Protein AF-A0A7R8W0Y8-F1 (afdb_monomer_lite)

Foldseek 3Di:
DKFWKKKFWLLPPQHLDADLLLVVVLLQVLCVVVVADDLDADDFQNDGDSPLLLQVLCVVCPHPVNCVVVVCLVVSCVVQLQDPVRVCSSVSSVVCCVRRPVSVSPDDPVRSVVSSVVSVVVVVVVVVVVVVVVVPDDDDDDPPPDCPSPVQSRDSIGTGDIDDPVVLVSVVQRLCSSQDVDSDDDPVVVVVVSVVSHVNSNTGRIHIDGDDDCPPPHNVWDCDPPDPRNCPCPRPVCVCCDPPHPSVVVPDDDDDPDD

Radius of gyration: 23.78 Å; chains: 1; bounding box: 51×51×63 Å

Organism: Timema douglasi (NCBI:txid61478)

Secondary structure (DSSP, 8-state):
-EEEEEEEEGGGSS-S-SHHHHHHHHHHHHHHHTT----S--EETTEE--HHHHHHHHHHTTHHHHHHHTTTHHHHHHHTT--TT-TTHHHHHHHHHHHHTHHHHTS-HHHHHHHHHHHHHHHHHHHHHHHHHHHS--------TTSHHHHTTT-SEEEEEEEEHHHHHHHHHHHHHHH-SSSS--HHHHHHHHHHHHHH--S--EEEEE---TTTT--SS---TT-TTTT-TT-TTTGGGSTT-HHHHS---------

InterPro domains:
  IPR001606 ARID DNA-binding domain [PF01388] (24-105)
  IPR001606 ARID DNA-binding domain [PS51011] (17-109)
  IPR001606 ARID DNA-binding domain [SM00501] (18-110)
  IPR036431 ARID DNA-binding domain superfamily [G3DSA:1.10.150.60] (8-108)
  IPR036431 ARID DNA-binding domain superfamily [SSF46774] (1-115)

Sequence (259 aa):
MRFTAYNQYVHKMLHRWGPNVKEMMAIKKYLATQSISLTHPPWVGGMEVDLPRLYQTVQSVGGLKEVIEKKRWQRVADAMKIPKSAQDRVTKLDDIYCKYLLPYDTLSPGERQKLFEDVEKEWAARDVQVLTQDNSGSSDSNEEEVDDIQDESEECIVKGRNMPLNAFYRIARNTMSMWFRQPEPPATEVEQEFWKHVMTRQCHVCVHSGSIDSSGWGYGFPCSKNSPFARHPWNLKVLTNNSGSVLRSMGPIMGEYNL

Structure (mmCIF, N/CA/C/O backbone):
data_AF-A0A7R8W0Y8-F1
#
_entry.id   AF-A0A7R8W0Y8-F1
#
loop_
_atom_site.group_PDB
_atom_site.id
_atom_site.type_symbol
_atom_site.label_atom_id
_atom_site.label_alt_id
_atom_site.label_comp_id
_atom_site.label_asym_id
_atom_site.label_entity_id
_atom_site.label_seq_id
_atom_site.pdbx_PDB_ins_code
_atom_site.Cartn_x
_atom_site.Cartn_y
_atom_site.Cartn_z
_atom_site.occupancy
_atom_site.B_iso_or_equiv
_atom_site.auth_seq_id
_atom_site.auth_comp_id
_atom_site.auth_asym_id
_atom_site.auth_atom_id
_atom_site.pdbx_PDB_model_num
ATOM 1 N N . MET A 1 1 ? 22.262 -11.362 -6.553 1.00 85.38 1 MET A N 1
ATOM 2 C CA . MET A 1 1 ? 21.884 -9.997 -6.967 1.00 85.38 1 MET A CA 1
ATOM 3 C C . MET A 1 1 ? 21.086 -9.324 -5.862 1.00 85.38 1 MET A C 1
ATOM 5 O O . MET A 1 1 ? 20.167 -9.953 -5.334 1.00 85.38 1 MET A O 1
ATOM 9 N N . ARG A 1 2 ? 21.454 -8.091 -5.501 1.00 91.00 2 ARG A N 1
ATOM 10 C CA . ARG A 1 2 ? 20.716 -7.235 -4.560 1.00 91.00 2 ARG A CA 1
ATOM 11 C C . ARG A 1 2 ? 20.457 -5.885 -5.217 1.00 91.00 2 ARG A C 1
ATOM 13 O O . ARG A 1 2 ? 21.301 -5.427 -5.978 1.00 91.00 2 ARG A O 1
ATOM 20 N N . PHE A 1 3 ? 19.326 -5.268 -4.916 1.00 92.75 3 PHE A N 1
ATOM 21 C CA . PHE A 1 3 ? 18.952 -3.964 -5.458 1.00 92.75 3 PHE A CA 1
ATOM 22 C C . PHE A 1 3 ? 18.006 -3.245 -4.499 1.00 92.75 3 PHE A C 1
ATOM 24 O O . PHE A 1 3 ? 17.402 -3.870 -3.624 1.00 92.75 3 PHE A O 1
ATOM 31 N N . THR A 1 4 ? 17.896 -1.931 -4.651 1.00 94.56 4 THR A N 1
ATOM 32 C CA . THR A 1 4 ? 16.905 -1.128 -3.932 1.00 94.56 4 THR A CA 1
ATOM 33 C C . THR A 1 4 ? 15.556 -1.295 -4.613 1.00 94.56 4 THR A C 1
ATOM 35 O O . THR A 1 4 ? 15.421 -0.977 -5.793 1.00 94.56 4 THR A O 1
ATOM 38 N N . ALA A 1 5 ? 14.575 -1.822 -3.883 1.00 95.25 5 ALA A N 1
ATOM 39 C CA . ALA A 1 5 ? 13.198 -1.860 -4.351 1.00 95.25 5 ALA A CA 1
ATOM 40 C C . ALA A 1 5 ? 12.468 -0.605 -3.865 1.00 95.25 5 ALA A C 1
ATOM 42 O O . ALA A 1 5 ? 12.608 -0.233 -2.705 1.00 95.25 5 ALA A O 1
ATOM 43 N N . TYR A 1 6 ? 11.701 0.027 -4.7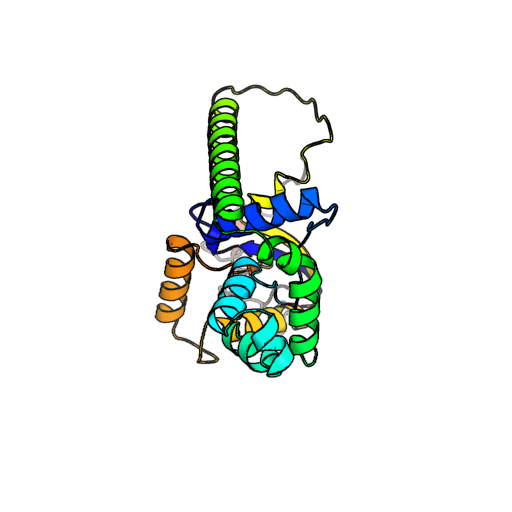42 1.00 95.31 6 TYR A N 1
ATOM 44 C CA . TYR A 1 6 ? 10.817 1.146 -4.437 1.00 95.31 6 TYR A CA 1
ATOM 45 C C . TYR A 1 6 ? 9.439 0.617 -4.060 1.00 95.31 6 TYR A C 1
ATOM 47 O O . TYR A 1 6 ? 8.965 -0.352 -4.661 1.00 95.31 6 TYR A O 1
ATOM 55 N N . ASN A 1 7 ? 8.797 1.254 -3.089 1.00 95.06 7 ASN A N 1
ATOM 56 C CA . ASN A 1 7 ? 7.433 0.943 -2.689 1.00 95.06 7 ASN A CA 1
ATOM 57 C C . ASN A 1 7 ? 6.483 1.795 -3.526 1.00 95.06 7 ASN A C 1
ATOM 59 O O . ASN A 1 7 ? 6.663 3.003 -3.616 1.00 95.06 7 ASN A O 1
ATOM 63 N N . GLN A 1 8 ? 5.473 1.173 -4.117 1.00 95.75 8 GLN A N 1
ATOM 64 C CA . GLN A 1 8 ? 4.445 1.832 -4.907 1.00 95.75 8 GLN A CA 1
ATOM 65 C C . GLN A 1 8 ? 3.078 1.602 -4.266 1.00 95.75 8 GLN A C 1
ATOM 67 O O . GLN A 1 8 ? 2.626 0.464 -4.121 1.00 95.75 8 GLN A O 1
ATOM 72 N N . TYR A 1 9 ? 2.404 2.687 -3.908 1.00 96.12 9 TYR A N 1
ATOM 73 C CA . TYR A 1 9 ? 1.100 2.673 -3.262 1.00 96.12 9 TYR A CA 1
ATOM 74 C C . TYR A 1 9 ? -0.002 2.854 -4.306 1.00 96.12 9 TYR A C 1
ATOM 76 O O . TYR A 1 9 ? -0.375 3.972 -4.654 1.00 96.12 9 TYR A O 1
ATOM 84 N N . VAL A 1 10 ? -0.553 1.741 -4.802 1.00 96.50 10 VAL A N 1
ATOM 85 C CA . VAL A 1 10 ? -1.503 1.728 -5.936 1.00 96.50 10 VAL A CA 1
ATOM 86 C C . VAL A 1 10 ? -2.724 2.609 -5.665 1.00 96.50 10 VAL A C 1
ATOM 88 O O . VAL A 1 10 ? -3.122 3.414 -6.500 1.00 96.50 10 VAL A O 1
ATOM 91 N N . HIS A 1 11 ? -3.273 2.519 -4.456 1.00 95.62 11 HIS A N 1
ATOM 92 C CA . HIS A 1 11 ? -4.414 3.311 -3.994 1.00 95.62 11 HIS A CA 1
ATOM 93 C C . HIS A 1 11 ? -4.151 4.822 -3.880 1.00 95.62 11 HIS A C 1
ATOM 95 O O . HIS A 1 11 ? -5.083 5.567 -3.601 1.00 95.62 11 HIS A O 1
ATOM 101 N N . LYS A 1 12 ? -2.909 5.272 -4.083 1.00 95.38 12 LYS A N 1
ATOM 102 C CA . LYS A 1 12 ? -2.535 6.688 -4.129 1.00 95.38 12 LYS A CA 1
ATOM 103 C C . LYS A 1 12 ? -2.154 7.152 -5.534 1.00 95.38 12 LYS A C 1
ATOM 105 O O . LYS A 1 12 ? -1.933 8.339 -5.715 1.00 95.38 12 LYS A O 1
ATOM 110 N N . MET A 1 13 ? -2.050 6.264 -6.530 1.00 94.19 13 MET A N 1
ATOM 111 C CA . MET A 1 13 ? -1.409 6.562 -7.824 1.00 94.19 13 MET A CA 1
ATOM 112 C C . MET A 1 13 ? -2.070 7.705 -8.604 1.00 94.19 13 MET A C 1
ATOM 114 O O . MET A 1 13 ? -1.359 8.573 -9.104 1.00 94.19 13 MET A O 1
ATOM 118 N N . LEU A 1 14 ? -3.405 7.723 -8.682 1.00 94.25 14 LEU A N 1
ATOM 119 C CA . LEU A 1 14 ? -4.154 8.778 -9.378 1.00 94.25 14 LEU A CA 1
ATOM 120 C C . LEU A 1 14 ? -4.499 9.953 -8.455 1.00 94.25 14 LEU A C 1
ATOM 122 O O . LEU A 1 14 ? -4.309 11.106 -8.820 1.00 94.25 14 LEU A O 1
ATOM 126 N N . HIS A 1 15 ? -4.988 9.655 -7.251 1.00 92.44 15 HIS A N 1
ATOM 127 C CA . HIS A 1 15 ? -5.302 10.652 -6.233 1.00 92.44 15 HIS A CA 1
ATOM 128 C C . HIS A 1 15 ? -4.673 10.232 -4.912 1.00 92.44 15 HIS A C 1
ATOM 130 O O . HIS A 1 15 ? -4.904 9.110 -4.459 1.00 92.44 15 HIS A O 1
ATOM 136 N N . ARG A 1 16 ? -3.909 11.137 -4.288 1.00 92.50 16 ARG A N 1
ATOM 137 C CA . ARG A 1 16 ? -3.280 10.886 -2.981 1.00 92.50 16 ARG A CA 1
ATOM 138 C C . ARG A 1 16 ? -4.318 10.767 -1.870 1.00 92.50 16 ARG A C 1
ATOM 140 O O . ARG A 1 16 ? -4.176 9.935 -0.982 1.00 92.50 16 ARG A O 1
ATOM 147 N N . TRP A 1 17 ? -5.396 11.541 -1.979 1.00 93.94 17 TRP A N 1
ATOM 148 C CA . TRP A 1 17 ? -6.510 11.522 -1.043 1.00 93.94 17 TRP A CA 1
ATOM 149 C C . TRP A 1 17 ? -7.558 10.461 -1.386 1.00 93.94 17 TRP A C 1
ATOM 151 O O . TRP A 1 17 ? -7.937 10.273 -2.548 1.00 93.94 17 TRP A O 1
ATOM 161 N N . GLY A 1 18 ? -8.086 9.795 -0.361 1.00 94.69 18 GLY A N 1
ATOM 162 C CA . GLY A 1 18 ? -9.132 8.787 -0.495 1.00 94.69 18 GLY A CA 1
ATOM 163 C C . GLY A 1 18 ? -9.571 8.218 0.857 1.00 94.69 18 GLY A C 1
ATOM 164 O O . GLY A 1 18 ? -8.966 8.535 1.880 1.00 94.69 18 GLY A O 1
ATOM 165 N N . PRO A 1 19 ? -10.604 7.359 0.882 1.00 96.44 19 PRO A N 1
ATOM 166 C CA . PRO A 1 19 ? -11.175 6.829 2.120 1.00 96.44 19 PRO A CA 1
ATOM 167 C C . PRO A 1 19 ? -10.159 6.075 2.987 1.00 96.44 19 PRO A C 1
ATOM 169 O O . PRO A 1 19 ? -10.143 6.278 4.198 1.00 96.44 19 PRO A O 1
ATOM 172 N N . ASN A 1 20 ? -9.271 5.266 2.392 1.00 96.81 20 ASN A N 1
ATOM 173 C CA . ASN A 1 20 ? -8.238 4.570 3.166 1.00 96.81 20 ASN A CA 1
ATOM 174 C C . ASN A 1 20 ? -7.237 5.548 3.797 1.00 96.81 20 ASN A C 1
ATOM 176 O O . ASN A 1 20 ? -6.933 5.441 4.982 1.00 96.81 20 ASN A O 1
ATOM 180 N N . VAL A 1 21 ? -6.770 6.535 3.024 1.00 95.56 21 VAL A N 1
ATOM 181 C CA . VAL A 1 21 ? -5.810 7.542 3.498 1.00 95.56 21 VAL A CA 1
ATOM 182 C C . VAL A 1 21 ? -6.430 8.416 4.585 1.00 95.56 21 VAL A C 1
ATOM 184 O O . VAL A 1 21 ? -5.787 8.649 5.605 1.00 95.56 21 VAL A O 1
ATOM 187 N N . LYS A 1 22 ? -7.703 8.801 4.435 1.00 95.94 22 LYS A N 1
ATOM 188 C CA . LYS A 1 22 ? -8.466 9.530 5.453 1.00 95.94 22 LYS A CA 1
ATOM 189 C C . LYS A 1 22 ? -8.495 8.784 6.787 1.00 95.94 22 LYS A C 1
ATOM 191 O O . LYS A 1 22 ? -8.182 9.363 7.825 1.00 95.94 22 LYS A O 1
ATOM 196 N N . GLU A 1 23 ? -8.836 7.497 6.769 1.00 96.94 23 GLU A N 1
ATOM 197 C CA . GLU A 1 23 ? -8.871 6.673 7.983 1.00 96.94 23 GLU A CA 1
ATOM 198 C C . GLU A 1 23 ? -7.472 6.422 8.559 1.00 96.94 23 GLU A C 1
ATOM 200 O O . GLU A 1 23 ? -7.282 6.525 9.770 1.00 96.94 23 GLU A O 1
ATOM 205 N N . MET A 1 24 ? -6.462 6.206 7.710 1.00 95.94 24 MET A N 1
ATOM 206 C CA . MET A 1 24 ? -5.068 6.086 8.145 1.00 95.94 24 MET A CA 1
ATOM 207 C C . MET A 1 24 ? -4.567 7.366 8.830 1.00 95.94 24 MET A C 1
ATOM 209 O O . MET A 1 24 ? -3.901 7.289 9.862 1.00 95.94 24 MET A O 1
ATOM 213 N N . MET A 1 25 ? -4.887 8.543 8.288 1.00 94.81 25 MET A N 1
ATOM 214 C CA . MET A 1 25 ? -4.514 9.827 8.887 1.00 94.81 25 MET A CA 1
ATOM 215 C C . MET A 1 25 ? -5.246 10.075 10.203 1.00 94.81 25 MET A C 1
ATOM 217 O O . MET A 1 25 ? -4.618 10.542 11.149 1.00 94.81 25 MET A O 1
ATOM 221 N N . ALA A 1 26 ? -6.521 9.692 10.312 1.00 96.31 26 ALA A N 1
ATOM 222 C CA . ALA A 1 26 ? -7.246 9.730 11.582 1.00 96.31 26 ALA A CA 1
ATOM 223 C C . ALA A 1 26 ? -6.563 8.848 12.641 1.00 96.31 26 ALA A C 1
ATOM 225 O O . ALA A 1 26 ? -6.276 9.321 13.741 1.00 96.31 26 ALA A O 1
ATOM 226 N N . ILE A 1 27 ? -6.216 7.602 12.293 1.00 96.56 27 ILE A N 1
ATOM 227 C CA . ILE A 1 27 ? -5.473 6.695 13.181 1.00 96.56 27 ILE A CA 1
ATOM 228 C C . ILE A 1 27 ? -4.141 7.331 13.604 1.00 96.56 27 ILE A C 1
ATOM 230 O O . ILE A 1 27 ? -3.875 7.441 14.799 1.00 96.56 27 ILE A O 1
ATOM 234 N N . LYS A 1 28 ? -3.325 7.807 12.653 1.00 94.81 28 LYS A N 1
ATOM 235 C CA . LYS A 1 28 ? -2.033 8.458 12.939 1.00 94.81 28 LYS A CA 1
ATOM 236 C C . LYS A 1 28 ? -2.181 9.674 13.853 1.00 94.81 28 LYS A C 1
ATOM 238 O O . LYS A 1 28 ? -1.443 9.794 14.828 1.00 94.81 28 LYS A O 1
ATOM 243 N N . LYS A 1 29 ? -3.146 10.546 13.561 1.00 93.88 29 LYS A N 1
ATOM 244 C CA . LYS A 1 29 ? -3.412 11.760 14.336 1.00 93.88 29 LYS A CA 1
ATOM 245 C C . LYS A 1 29 ? -3.775 11.433 15.779 1.00 93.88 29 LYS A C 1
ATOM 247 O O . LYS A 1 29 ? -3.255 12.066 16.691 1.00 93.88 29 LYS A O 1
ATOM 252 N N . TYR A 1 30 ? -4.610 10.419 15.999 1.00 95.19 30 TYR A N 1
ATOM 253 C CA . TYR A 1 30 ? -4.952 10.002 17.356 1.00 95.19 30 TYR A CA 1
ATOM 254 C C . TYR A 1 30 ? -3.790 9.306 18.075 1.00 95.19 30 TYR A C 1
ATOM 256 O O . TYR A 1 30 ? -3.548 9.555 19.251 1.00 95.19 30 TYR A O 1
ATOM 264 N N . LEU A 1 31 ? -3.016 8.473 17.376 1.00 95.06 31 LEU A N 1
ATOM 265 C CA . LEU A 1 31 ? -1.820 7.850 17.953 1.00 95.06 31 LEU A CA 1
ATOM 266 C C . LEU A 1 31 ? -0.793 8.887 18.422 1.00 95.06 31 LEU A C 1
ATOM 268 O O . LEU A 1 31 ? -0.187 8.703 19.480 1.00 95.06 31 LEU A O 1
ATOM 272 N N . ALA A 1 32 ? -0.653 10.001 17.699 1.00 93.00 32 ALA A N 1
ATOM 273 C CA . ALA A 1 32 ? 0.216 11.102 18.100 1.00 93.00 32 ALA A CA 1
ATOM 274 C C . ALA A 1 32 ? -0.195 11.713 19.454 1.00 93.00 32 ALA A C 1
ATOM 276 O O . ALA A 1 32 ? 0.678 12.006 20.269 1.00 93.00 32 ALA A O 1
ATOM 277 N N . THR A 1 33 ? -1.497 11.819 19.763 1.00 93.31 33 THR A N 1
ATOM 278 C CA . THR A 1 33 ? -1.954 12.315 21.081 1.00 93.31 33 THR A CA 1
ATOM 279 C C . THR A 1 33 ? -1.640 11.347 22.222 1.00 93.31 33 THR A C 1
ATOM 281 O O . THR A 1 33 ? -1.673 11.738 23.384 1.00 93.31 33 THR A O 1
ATOM 284 N N . GLN A 1 34 ? -1.372 10.079 21.900 1.00 92.88 34 GLN A N 1
ATOM 285 C CA . GLN A 1 34 ? -0.993 9.025 22.844 1.00 92.88 34 GLN A CA 1
ATOM 286 C C . GLN A 1 34 ? 0.527 8.798 22.883 1.00 92.88 34 GLN A C 1
ATOM 288 O O . GLN A 1 34 ? 0.988 7.820 23.470 1.00 92.88 34 GLN A O 1
ATOM 293 N N . SER A 1 35 ? 1.316 9.663 22.232 1.00 93.06 35 SER A N 1
ATOM 294 C CA . SER A 1 35 ? 2.771 9.514 22.092 1.00 93.06 35 SER A CA 1
ATOM 295 C C . SER A 1 35 ? 3.194 8.193 21.430 1.00 93.06 35 SER A C 1
ATOM 297 O O . SER A 1 35 ? 4.286 7.678 21.679 1.00 93.06 35 SER A O 1
ATOM 299 N N . ILE A 1 36 ? 2.341 7.629 20.567 1.00 92.94 36 ILE A N 1
ATOM 300 C CA . ILE A 1 36 ? 2.646 6.429 19.786 1.00 92.94 36 ILE A CA 1
ATOM 301 C C . ILE A 1 36 ? 3.063 6.862 18.384 1.00 92.94 36 ILE A C 1
ATOM 303 O O . ILE A 1 36 ? 2.254 7.335 17.589 1.00 92.94 36 ILE A O 1
ATOM 307 N N . SER A 1 37 ? 4.336 6.653 18.059 1.00 86.25 37 SER A N 1
ATOM 308 C CA . SER A 1 37 ? 4.855 6.958 16.728 1.00 86.25 37 SER A CA 1
ATOM 309 C C . SER A 1 37 ? 4.598 5.810 15.741 1.00 86.25 37 SER A C 1
ATOM 311 O O . SER A 1 37 ? 4.954 4.651 15.992 1.00 86.25 37 SER A O 1
ATOM 313 N N . LEU A 1 38 ? 3.979 6.140 14.603 1.00 89.69 38 LEU A N 1
ATOM 314 C CA . LEU A 1 38 ? 3.772 5.258 13.451 1.00 89.69 38 LEU A CA 1
ATOM 315 C C . LEU A 1 38 ? 4.497 5.846 12.230 1.00 89.69 38 LEU A C 1
ATOM 317 O O . LEU A 1 38 ? 3.872 6.411 11.331 1.00 89.69 38 LEU A O 1
ATOM 321 N N . THR A 1 39 ? 5.825 5.723 12.218 1.00 84.69 39 THR A N 1
ATOM 322 C CA . THR A 1 39 ? 6.672 6.196 11.109 1.00 84.69 39 THR A CA 1
ATOM 323 C C . THR A 1 39 ? 6.530 5.319 9.869 1.00 84.69 39 THR A C 1
ATOM 325 O O . THR A 1 39 ? 6.358 5.818 8.763 1.00 84.69 39 THR A O 1
ATOM 328 N N . HIS A 1 40 ? 6.516 3.997 10.050 1.00 85.62 40 HIS A N 1
ATOM 329 C CA . HIS A 1 40 ? 6.360 3.036 8.961 1.00 85.62 40 HIS A CA 1
ATOM 330 C C . HIS A 1 40 ? 5.171 2.101 9.194 1.00 85.62 40 HIS A C 1
ATOM 332 O O . HIS A 1 40 ? 4.895 1.742 10.345 1.00 85.62 40 HIS A O 1
ATOM 338 N N . PRO A 1 41 ? 4.494 1.646 8.122 1.00 91.31 41 PRO A N 1
ATOM 339 C CA . PRO A 1 41 ? 3.458 0.627 8.233 1.00 91.31 41 PRO A CA 1
ATOM 340 C C . PRO A 1 41 ? 3.993 -0.635 8.931 1.00 91.31 41 PRO A C 1
ATOM 342 O O . PRO A 1 41 ? 5.115 -1.066 8.645 1.00 91.31 41 PRO A O 1
ATOM 345 N N . PRO A 1 42 ? 3.222 -1.270 9.831 1.00 95.62 42 PRO A N 1
ATOM 346 C CA . PRO A 1 42 ? 3.632 -2.521 10.450 1.00 95.62 42 PRO A CA 1
ATOM 347 C C . PRO A 1 42 ? 3.531 -3.671 9.446 1.00 95.62 42 PRO A C 1
ATOM 349 O O . PRO A 1 42 ? 2.704 -3.647 8.534 1.00 95.62 42 PRO A O 1
ATOM 352 N N . TRP A 1 43 ? 4.391 -4.682 9.588 1.00 93.88 43 TRP A N 1
ATOM 353 C CA . TRP A 1 43 ? 4.545 -5.741 8.587 1.00 93.88 43 TRP A CA 1
ATOM 354 C C . TRP A 1 43 ? 4.219 -7.132 9.127 1.00 93.88 43 TRP A C 1
ATOM 356 O O . TRP A 1 43 ? 4.652 -7.513 10.217 1.00 93.88 43 TRP A O 1
ATOM 366 N N . VAL A 1 44 ? 3.571 -7.950 8.295 1.00 94.69 44 VAL A N 1
ATOM 367 C CA . VAL A 1 44 ? 3.355 -9.381 8.544 1.00 94.69 44 VAL A CA 1
ATOM 368 C C . VAL A 1 44 ? 3.728 -10.172 7.295 1.00 94.69 44 VAL A C 1
ATOM 370 O O . VAL A 1 44 ? 3.240 -9.909 6.203 1.00 94.69 44 VAL A O 1
ATOM 373 N N . GLY A 1 45 ? 4.638 -11.142 7.426 1.00 88.50 45 GLY A N 1
ATOM 374 C CA . GLY A 1 45 ? 5.068 -11.958 6.283 1.00 88.50 45 GLY A CA 1
ATOM 375 C C . GLY A 1 45 ? 5.757 -11.183 5.150 1.00 88.50 45 GLY A C 1
ATOM 376 O O . GLY A 1 45 ? 5.721 -11.635 4.006 1.00 88.50 45 GLY A O 1
ATOM 377 N N . GLY A 1 46 ? 6.360 -10.027 5.454 1.00 88.50 46 GLY A N 1
ATOM 378 C CA . GLY A 1 46 ? 6.971 -9.130 4.463 1.00 88.50 46 GLY A CA 1
ATOM 379 C C . GLY A 1 46 ? 5.973 -8.256 3.697 1.00 88.50 46 GLY A C 1
ATOM 380 O O . GLY A 1 46 ? 6.373 -7.608 2.736 1.00 88.50 46 GLY A O 1
ATOM 381 N N . MET A 1 47 ? 4.705 -8.254 4.114 1.00 91.44 47 MET A N 1
ATOM 382 C CA . MET A 1 47 ? 3.637 -7.413 3.579 1.00 91.44 47 MET A CA 1
ATOM 383 C C . MET A 1 47 ? 3.293 -6.315 4.577 1.00 91.44 47 MET A C 1
ATOM 385 O O . MET A 1 47 ? 3.233 -6.580 5.779 1.00 91.44 47 MET A O 1
ATOM 389 N N . GLU A 1 48 ? 3.027 -5.111 4.084 1.00 94.94 48 GLU A N 1
ATOM 390 C CA . GLU A 1 48 ? 2.491 -4.030 4.909 1.00 94.94 48 GLU A CA 1
ATOM 391 C C . GLU A 1 48 ? 1.046 -4.325 5.315 1.00 94.94 48 GLU A C 1
ATOM 393 O O . GLU A 1 48 ? 0.252 -4.820 4.511 1.00 94.94 48 GLU A O 1
ATOM 398 N N . VAL A 1 49 ? 0.703 -4.029 6.566 1.00 96.62 49 VAL A N 1
ATOM 399 C CA . VAL A 1 49 ? -0.648 -4.206 7.095 1.00 96.62 49 VAL A CA 1
ATOM 400 C C . VAL A 1 49 ? -1.448 -2.926 6.885 1.00 96.62 49 VAL A C 1
ATOM 402 O O . VAL A 1 49 ? -1.092 -1.862 7.386 1.00 96.62 49 VAL A O 1
ATOM 405 N N . ASP A 1 50 ? -2.569 -3.059 6.184 1.00 97.19 50 ASP A N 1
ATOM 406 C CA . ASP A 1 50 ? -3.593 -2.025 6.061 1.00 97.19 50 ASP A CA 1
ATOM 407 C C . ASP A 1 50 ? -4.328 -1.864 7.404 1.00 97.19 50 ASP A C 1
ATOM 409 O O . ASP A 1 50 ? -5.200 -2.671 7.740 1.00 97.19 50 ASP A O 1
ATOM 413 N N . LEU A 1 51 ? -3.933 -0.866 8.204 1.00 98.00 51 LEU A N 1
ATOM 414 C CA . LEU A 1 51 ? -4.521 -0.607 9.524 1.00 98.00 51 LEU A CA 1
ATOM 415 C C . LEU A 1 51 ? -6.017 -0.252 9.458 1.00 98.00 51 LEU A C 1
ATOM 417 O O . LEU A 1 51 ? -6.772 -0.891 10.197 1.00 98.00 51 LEU A O 1
ATOM 421 N N . PRO A 1 52 ? -6.482 0.663 8.575 1.00 97.75 52 PRO A N 1
ATOM 422 C CA . PRO A 1 52 ? -7.913 0.864 8.336 1.00 97.75 52 PRO A CA 1
ATOM 423 C C . PRO A 1 52 ? -8.659 -0.445 8.061 1.00 97.75 52 PRO A C 1
ATOM 425 O O . PRO A 1 52 ? -9.666 -0.758 8.699 1.00 97.75 52 PRO A O 1
ATOM 428 N N . ARG A 1 53 ? -8.128 -1.286 7.166 1.00 97.69 53 ARG A N 1
ATOM 429 C CA . ARG A 1 53 ? -8.777 -2.561 6.843 1.00 97.69 53 ARG A CA 1
ATOM 430 C C . ARG A 1 53 ? -8.756 -3.550 8.003 1.00 97.69 53 ARG A C 1
ATOM 432 O O . ARG A 1 53 ? -9.732 -4.284 8.174 1.00 97.69 53 ARG A O 1
ATOM 439 N N . LEU A 1 54 ? -7.673 -3.609 8.779 1.00 98.50 54 LEU A N 1
ATOM 440 C CA . LEU A 1 54 ? -7.583 -4.450 9.974 1.00 98.50 54 LEU A CA 1
ATOM 441 C C . LEU A 1 54 ? -8.652 -4.047 10.993 1.00 98.50 54 LEU A C 1
ATOM 443 O O . LEU A 1 54 ? -9.387 -4.916 11.465 1.00 98.50 54 LEU A O 1
ATOM 447 N N . TYR A 1 55 ? -8.786 -2.744 11.259 1.00 98.31 55 TYR A N 1
ATOM 448 C CA . TYR A 1 55 ? -9.833 -2.194 12.115 1.00 98.31 55 TYR A CA 1
ATOM 449 C C . TYR A 1 55 ? -11.220 -2.646 11.644 1.00 98.31 55 TYR A C 1
ATOM 451 O O . TYR A 1 55 ? -11.900 -3.390 12.353 1.00 98.31 55 TYR A O 1
ATOM 459 N N . GLN A 1 56 ? -11.592 -2.320 10.403 1.00 97.62 56 GLN A N 1
ATOM 460 C CA . GLN A 1 56 ? -12.885 -2.695 9.817 1.00 97.62 56 GLN A CA 1
ATOM 461 C C . GLN A 1 56 ? -13.138 -4.212 9.867 1.00 97.62 56 GLN A C 1
ATOM 463 O O . GLN A 1 56 ? -14.252 -4.660 10.148 1.00 97.62 56 GLN A O 1
ATOM 468 N N . THR A 1 57 ? -12.103 -5.024 9.627 1.00 98.12 57 THR A N 1
ATOM 469 C CA . THR A 1 57 ? -12.207 -6.488 9.668 1.00 98.12 57 THR A CA 1
ATOM 470 C C . THR A 1 57 ? -12.510 -6.979 11.083 1.00 98.12 57 THR A C 1
ATOM 472 O O . THR A 1 57 ? -13.418 -7.792 11.250 1.00 98.12 57 THR A O 1
ATOM 475 N N . VAL A 1 58 ? -11.816 -6.475 12.107 1.00 98.38 58 VAL A N 1
ATOM 476 C CA . VAL A 1 58 ? -12.088 -6.829 13.512 1.00 98.38 58 VAL A CA 1
ATOM 477 C C . VAL A 1 58 ? -13.491 -6.394 13.927 1.00 98.38 58 VAL A C 1
ATOM 479 O O . VAL A 1 58 ? -14.227 -7.203 14.498 1.00 98.38 58 VAL A O 1
ATOM 482 N N . GLN A 1 59 ? -13.913 -5.181 13.557 1.00 97.12 59 GLN A N 1
ATOM 483 C CA . GLN A 1 59 ? -15.275 -4.707 13.824 1.00 97.12 59 GLN A CA 1
ATOM 484 C C . GLN A 1 59 ? -16.328 -5.621 13.176 1.00 97.12 59 GLN A C 1
ATOM 486 O O . GLN A 1 59 ? -17.266 -6.056 13.843 1.00 97.12 59 GLN A O 1
ATOM 491 N N . SER A 1 60 ? -16.126 -6.035 11.917 1.00 97.25 60 SER A N 1
ATOM 492 C CA . SER A 1 60 ? -17.038 -6.956 11.213 1.00 97.25 60 SER A CA 1
ATOM 493 C C . SER A 1 60 ? -17.131 -8.359 11.837 1.00 97.25 60 SER A C 1
ATOM 495 O O . SER A 1 60 ? -18.091 -9.091 11.596 1.00 97.25 60 SER A O 1
ATOM 497 N N . VAL A 1 61 ? -16.137 -8.750 12.644 1.00 95.69 61 VAL A N 1
ATOM 498 C CA . VAL A 1 61 ? -16.087 -10.041 13.350 1.00 95.69 61 VAL A CA 1
ATOM 499 C C . VAL A 1 61 ? -16.696 -9.953 14.760 1.00 95.69 61 VAL A C 1
ATOM 501 O O . VAL A 1 61 ? -16.829 -10.991 15.414 1.00 95.69 61 VAL A O 1
ATOM 504 N N . GLY A 1 62 ? -17.136 -8.762 15.186 1.00 94.94 62 GLY A N 1
ATOM 505 C CA . GLY A 1 62 ? -17.772 -8.495 16.482 1.00 94.94 62 GLY A CA 1
ATOM 506 C C . GLY A 1 62 ? -16.921 -7.666 17.451 1.00 94.94 62 GLY A C 1
ATOM 507 O O . GLY A 1 62 ? -17.245 -7.606 18.635 1.00 94.94 62 GLY A O 1
ATOM 508 N N . GLY A 1 63 ? -15.839 -7.047 16.970 1.00 96.44 63 GLY A N 1
ATOM 509 C CA . GLY A 1 63 ? -14.925 -6.233 17.774 1.00 96.44 63 GLY A CA 1
ATOM 510 C C . GLY A 1 63 ? -13.822 -7.045 18.459 1.00 96.44 63 GLY A C 1
ATOM 511 O O . GLY A 1 63 ? -13.823 -8.280 18.458 1.00 96.44 63 GLY A O 1
ATOM 512 N N . LEU A 1 64 ? -12.858 -6.339 19.059 1.00 96.50 64 LEU A N 1
ATOM 513 C CA . LEU A 1 64 ? -11.654 -6.948 19.635 1.00 96.50 64 LEU A CA 1
ATOM 514 C C . LEU A 1 64 ? -11.971 -7.985 20.723 1.00 96.50 64 LEU A C 1
ATOM 516 O O . LEU A 1 64 ? -11.386 -9.067 20.736 1.00 96.50 64 LEU A O 1
ATOM 520 N N . LYS A 1 65 ? -12.940 -7.687 21.599 1.00 95.50 65 LYS A N 1
ATOM 521 C CA . LYS A 1 65 ? -13.362 -8.590 22.681 1.00 95.50 65 LYS A CA 1
ATOM 522 C C . LYS A 1 65 ? -13.783 -9.961 22.144 1.00 95.50 65 LYS A C 1
ATOM 524 O O . LYS A 1 65 ? -13.256 -10.981 22.573 1.00 95.50 65 LYS A O 1
ATOM 529 N N . GLU A 1 66 ? -14.676 -9.976 21.155 1.00 97.00 66 GLU A N 1
ATOM 530 C CA . GLU A 1 66 ? -15.157 -11.198 20.502 1.00 97.00 66 GLU A CA 1
ATOM 531 C C . GLU A 1 66 ? -14.014 -11.943 19.789 1.00 97.00 66 GLU A C 1
ATOM 533 O O . GLU A 1 66 ? -13.969 -13.178 19.795 1.00 97.00 66 GLU A O 1
ATOM 538 N N . VAL A 1 67 ? -13.072 -11.209 19.183 1.00 97.94 67 VAL A N 1
ATOM 539 C CA . VAL A 1 67 ? -11.902 -11.800 18.520 1.00 97.94 67 VAL A CA 1
ATOM 540 C C . VAL A 1 67 ? -10.995 -12.526 19.514 1.00 97.94 67 VAL A C 1
ATOM 542 O O . VAL A 1 67 ? -10.595 -13.658 19.230 1.00 97.94 67 VAL A O 1
ATOM 545 N N . ILE A 1 68 ? -10.715 -11.925 20.671 1.00 96.31 68 ILE A N 1
ATOM 546 C CA . ILE A 1 68 ? -9.872 -12.519 21.715 1.00 96.31 68 ILE A CA 1
ATOM 547 C C . ILE A 1 68 ? -10.594 -13.697 22.381 1.00 96.31 68 ILE A C 1
ATOM 549 O O . ILE A 1 68 ? -10.079 -14.818 22.372 1.00 96.31 68 ILE A O 1
ATOM 553 N N . GLU A 1 69 ? -11.812 -13.483 22.889 1.00 97.25 69 GLU A N 1
ATOM 554 C CA . GLU A 1 69 ? -12.566 -14.494 23.647 1.00 97.25 69 GLU A CA 1
ATOM 555 C C . GLU A 1 69 ? -12.838 -15.756 22.822 1.00 97.25 69 GLU A C 1
ATOM 557 O O . GLU A 1 69 ? -12.732 -16.876 23.327 1.00 97.25 69 GLU A O 1
ATOM 562 N N . LYS A 1 70 ? -13.137 -15.594 21.526 1.00 97.56 70 LYS A N 1
ATOM 563 C CA . LYS A 1 70 ? -13.435 -16.716 20.621 1.00 97.56 70 LYS A CA 1
ATOM 564 C C . LYS A 1 70 ? -12.257 -17.120 19.737 1.00 97.56 70 LYS A C 1
ATOM 566 O O . LYS A 1 70 ? -12.464 -17.860 18.774 1.00 97.56 70 LYS A O 1
ATOM 571 N N . LYS A 1 71 ? -11.038 -16.649 20.034 1.00 97.19 71 LYS A N 1
ATOM 572 C CA . LYS A 1 71 ? -9.794 -16.983 19.311 1.00 97.19 71 LYS A CA 1
ATOM 573 C C . LYS A 1 71 ? -9.908 -16.805 17.785 1.00 97.19 71 LYS A C 1
ATOM 575 O O . LYS A 1 71 ? -9.453 -17.641 17.004 1.00 97.19 71 LYS A O 1
ATOM 580 N N . ARG A 1 72 ? -10.535 -15.711 17.334 1.00 97.81 72 ARG A N 1
ATOM 581 C CA . ARG A 1 72 ? -10.856 -15.454 15.913 1.00 97.81 72 ARG A CA 1
ATOM 582 C C . ARG A 1 72 ? -9.759 -14.733 15.136 1.00 97.81 72 ARG A C 1
ATOM 584 O O . ARG A 1 72 ? -9.970 -14.435 13.961 1.00 97.81 72 ARG A O 1
ATOM 591 N N . TRP A 1 73 ? -8.586 -14.502 15.719 1.00 97.88 73 TRP A N 1
ATOM 592 C CA . TRP A 1 73 ? -7.462 -13.889 15.004 1.00 97.88 73 TRP A CA 1
ATOM 593 C C . TRP A 1 73 ? -7.080 -14.638 13.723 1.00 97.88 73 TRP A C 1
ATOM 595 O O . TRP A 1 73 ? -6.757 -14.009 12.721 1.00 97.88 73 TRP A O 1
ATOM 605 N N . GLN A 1 74 ? -7.214 -15.968 13.701 1.00 97.25 74 GLN A N 1
ATOM 606 C CA . GLN A 1 74 ? -7.027 -16.761 12.482 1.00 97.25 74 GLN A CA 1
ATOM 607 C C . GLN A 1 74 ? -8.009 -16.348 11.371 1.00 97.25 74 GLN A C 1
ATOM 609 O O . GLN A 1 74 ? -7.607 -16.152 10.225 1.00 97.25 74 GLN A O 1
ATOM 614 N N . ARG A 1 75 ? -9.286 -16.137 11.719 1.00 97.38 75 ARG A N 1
ATOM 615 C CA . ARG A 1 75 ? -10.323 -15.667 10.789 1.00 97.38 75 ARG A CA 1
ATOM 616 C C . ARG A 1 75 ? -10.047 -14.243 10.306 1.00 97.38 75 ARG A C 1
ATOM 618 O O . ARG A 1 75 ? -10.233 -13.976 9.123 1.00 97.38 75 ARG A O 1
ATOM 625 N N . VAL A 1 76 ? -9.593 -13.351 11.191 1.00 98.19 76 VAL A N 1
ATOM 626 C CA . VAL A 1 76 ? -9.179 -11.982 10.823 1.00 98.19 76 VAL A CA 1
ATOM 627 C C . VAL A 1 76 ? -8.022 -12.037 9.831 1.00 98.19 76 VAL A C 1
ATOM 629 O O . VAL A 1 76 ? -8.094 -11.429 8.765 1.00 98.19 76 VAL A O 1
ATOM 632 N N . ALA A 1 77 ? -6.995 -12.834 10.128 1.00 97.06 77 ALA A N 1
ATOM 633 C CA . ALA A 1 77 ? -5.845 -12.986 9.256 1.00 97.06 77 ALA A CA 1
ATOM 634 C C . ALA A 1 77 ? -6.262 -13.479 7.864 1.00 97.06 77 ALA A C 1
ATOM 636 O O . ALA A 1 77 ? -5.733 -12.993 6.859 1.00 97.06 77 ALA A O 1
ATOM 637 N N . ASP A 1 78 ? -7.166 -14.464 7.795 1.00 95.69 78 ASP A N 1
ATOM 638 C CA . ASP A 1 78 ? -7.655 -15.041 6.538 1.00 95.69 78 ASP A CA 1
ATOM 639 C C . ASP A 1 78 ? -8.529 -14.054 5.754 1.00 95.69 78 ASP A C 1
ATOM 641 O O . ASP A 1 78 ? -8.388 -13.962 4.536 1.00 95.69 78 ASP A O 1
ATOM 645 N N . ALA A 1 79 ? -9.350 -13.250 6.434 1.00 95.62 79 ALA A N 1
ATOM 646 C CA . ALA A 1 79 ? -10.124 -12.171 5.816 1.00 95.62 79 ALA A CA 1
ATOM 647 C C . ALA A 1 79 ? -9.233 -11.046 5.257 1.00 95.62 79 ALA A C 1
ATOM 649 O O . ALA A 1 79 ? -9.520 -10.503 4.190 1.00 95.62 79 ALA A O 1
ATOM 650 N N . MET A 1 80 ? -8.121 -10.746 5.934 1.00 94.62 80 MET A N 1
ATOM 651 C CA . MET A 1 80 ? -7.065 -9.855 5.437 1.00 94.62 80 MET A CA 1
ATOM 652 C C . MET A 1 80 ? -6.148 -10.519 4.402 1.00 94.62 80 MET A C 1
ATOM 654 O O . MET A 1 80 ? -5.249 -9.875 3.870 1.00 94.62 80 MET A O 1
ATOM 658 N N . LYS A 1 81 ? -6.353 -11.817 4.138 1.00 93.75 81 LYS A N 1
ATOM 659 C CA . LYS A 1 81 ? -5.582 -12.645 3.204 1.00 93.75 81 LYS A CA 1
ATOM 660 C C . LYS A 1 81 ? -4.069 -12.624 3.446 1.00 93.75 81 LYS A C 1
ATOM 662 O O . LYS A 1 81 ? -3.285 -12.851 2.531 1.00 93.75 81 LYS A O 1
ATOM 667 N N . ILE A 1 82 ? -3.648 -12.406 4.691 1.00 93.88 82 ILE A N 1
ATOM 668 C CA . ILE A 1 82 ? -2.233 -12.465 5.069 1.00 93.88 82 ILE A CA 1
ATOM 669 C C . ILE A 1 82 ? -1.669 -13.859 4.719 1.00 93.88 82 ILE A C 1
ATOM 671 O O . ILE A 1 82 ? -2.323 -14.860 5.019 1.00 93.88 82 ILE A O 1
ATOM 675 N N . PRO A 1 83 ? -0.474 -13.982 4.113 1.00 91.12 83 PRO A N 1
ATOM 676 C CA . PRO A 1 83 ? 0.045 -15.277 3.676 1.00 91.12 83 PRO A CA 1
ATOM 677 C C . PRO A 1 83 ? 0.133 -16.309 4.809 1.00 91.12 83 PRO A C 1
ATOM 679 O O . PRO A 1 83 ? 0.753 -16.059 5.841 1.00 91.12 83 PRO A O 1
ATOM 682 N N . LYS A 1 84 ? -0.397 -17.521 4.586 1.00 91.19 84 LYS A N 1
ATOM 683 C CA . LYS A 1 84 ? -0.315 -18.640 5.551 1.00 91.19 84 LYS A CA 1
ATOM 684 C C . LYS A 1 84 ? 1.119 -19.082 5.863 1.00 91.19 84 LYS A C 1
ATOM 686 O O . LYS A 1 84 ? 1.353 -19.706 6.888 1.00 91.19 84 LYS A O 1
ATOM 691 N N . SER A 1 85 ? 2.080 -18.755 4.999 1.00 90.50 85 SER A N 1
ATOM 692 C CA . SER A 1 85 ? 3.501 -19.006 5.255 1.00 90.50 85 SER A CA 1
ATOM 693 C C . SER A 1 85 ? 4.075 -18.148 6.389 1.00 90.50 85 SER A C 1
ATOM 695 O O . SER A 1 85 ? 5.125 -18.496 6.923 1.00 90.50 85 SER A O 1
ATOM 697 N N . ALA A 1 86 ? 3.422 -17.037 6.749 1.00 93.12 86 ALA A N 1
ATOM 698 C CA . ALA A 1 86 ? 3.770 -16.245 7.924 1.00 93.12 86 ALA A CA 1
ATOM 699 C C . ALA A 1 86 ? 3.181 -16.914 9.174 1.00 93.12 86 ALA A C 1
ATOM 701 O O . ALA A 1 86 ? 2.027 -16.684 9.529 1.00 93.12 86 ALA A O 1
ATOM 702 N N . GLN A 1 87 ? 3.969 -17.787 9.806 1.00 93.00 87 GLN A N 1
ATOM 703 C CA . GLN A 1 87 ? 3.534 -18.597 10.954 1.00 93.00 87 GLN A CA 1
ATOM 704 C C . GLN A 1 87 ? 3.093 -17.741 12.152 1.00 93.00 87 GLN A C 1
ATOM 706 O O . GLN A 1 87 ? 2.192 -18.112 12.893 1.00 93.00 87 GLN A O 1
ATOM 711 N N . ASP A 1 88 ? 3.689 -16.561 12.298 1.00 95.75 88 ASP A N 1
ATOM 712 C CA . ASP A 1 88 ? 3.434 -15.582 13.353 1.00 95.75 88 ASP A CA 1
ATOM 713 C C . ASP A 1 88 ? 2.288 -14.606 13.029 1.00 95.75 88 ASP A C 1
ATOM 715 O O . ASP A 1 88 ? 2.047 -13.669 13.789 1.00 95.75 88 ASP A O 1
ATOM 719 N N . ARG A 1 89 ? 1.557 -14.799 11.917 1.00 96.12 89 ARG A N 1
ATOM 720 C CA . ARG A 1 89 ? 0.530 -13.845 11.458 1.00 96.12 89 ARG A CA 1
ATOM 721 C C . ARG A 1 89 ? -0.579 -13.582 12.469 1.00 96.12 89 ARG A C 1
ATOM 723 O O . ARG A 1 89 ? -1.088 -12.473 12.512 1.00 96.12 89 ARG A O 1
ATOM 730 N N . VAL A 1 90 ? -0.967 -14.588 13.250 1.00 97.69 90 VAL A N 1
ATOM 731 C CA . VAL A 1 90 ? -2.039 -14.459 14.246 1.00 97.69 90 VAL A CA 1
ATOM 732 C C . VAL A 1 90 ? -1.589 -13.550 15.383 1.00 97.69 90 VAL A C 1
ATOM 734 O O . VAL A 1 90 ? -2.212 -12.520 15.612 1.00 97.69 90 VAL A O 1
ATOM 737 N N . THR A 1 91 ? -0.472 -13.890 16.028 1.00 97.50 91 THR A N 1
ATOM 738 C CA . THR A 1 91 ? 0.083 -13.110 17.139 1.00 97.50 91 THR A CA 1
ATOM 739 C C . THR A 1 91 ? 0.473 -11.703 16.697 1.00 97.50 91 THR A C 1
ATOM 741 O O . THR A 1 91 ? 0.134 -10.742 17.369 1.00 97.50 91 THR A O 1
ATOM 744 N N . LYS A 1 92 ? 1.081 -11.541 15.513 1.00 98.00 92 LYS A N 1
ATOM 745 C CA . LYS A 1 92 ? 1.439 -10.205 15.018 1.00 98.00 92 LYS A CA 1
ATOM 746 C C . LYS A 1 92 ? 0.238 -9.310 14.749 1.00 98.00 92 LYS A C 1
ATOM 748 O O . LYS A 1 92 ? 0.342 -8.113 14.975 1.00 98.00 92 LYS A O 1
ATOM 753 N N . LEU A 1 93 ? -0.871 -9.842 14.233 1.00 98.31 93 LEU A N 1
ATOM 754 C CA . LEU A 1 93 ? -2.070 -9.024 14.030 1.00 98.31 93 LEU A CA 1
ATOM 755 C C . LEU A 1 93 ? -2.665 -8.565 15.363 1.00 98.31 93 LEU A C 1
ATOM 757 O O . LEU A 1 93 ? -3.109 -7.424 15.441 1.00 98.31 93 LEU A O 1
ATOM 761 N N . ASP A 1 94 ? -2.613 -9.415 16.390 1.00 98.19 94 ASP A N 1
ATOM 762 C CA . ASP A 1 94 ? -3.004 -9.059 17.755 1.00 98.19 94 ASP A CA 1
ATOM 763 C C . ASP A 1 94 ? -2.126 -7.933 18.316 1.00 98.19 94 ASP A C 1
ATOM 765 O O . ASP A 1 94 ? -2.631 -6.872 18.681 1.00 98.19 94 ASP A O 1
ATOM 769 N N . ASP A 1 95 ? -0.801 -8.102 18.253 1.00 98.06 95 ASP A N 1
ATOM 770 C CA . ASP A 1 95 ? 0.170 -7.098 18.705 1.00 98.06 95 ASP A CA 1
ATOM 771 C C . ASP A 1 95 ? -0.006 -5.760 17.970 1.00 98.06 95 ASP A C 1
ATOM 773 O O . ASP A 1 95 ? 0.008 -4.688 18.579 1.00 98.06 95 ASP A O 1
ATOM 777 N N . ILE A 1 96 ? -0.193 -5.811 16.645 1.00 98.25 96 ILE A N 1
ATOM 778 C CA . ILE A 1 96 ? -0.414 -4.626 15.810 1.00 98.25 96 ILE A CA 1
ATOM 779 C C . ILE A 1 96 ? -1.714 -3.931 16.205 1.00 98.25 96 ILE A C 1
ATOM 781 O O . ILE A 1 96 ? -1.724 -2.706 16.334 1.00 98.25 96 ILE A O 1
ATOM 785 N N . TYR A 1 97 ? -2.798 -4.682 16.411 1.00 98.44 97 TYR A N 1
ATOM 786 C CA . TYR A 1 97 ? -4.076 -4.103 16.807 1.00 98.44 97 TYR A CA 1
ATOM 787 C C . TYR A 1 97 ? -3.978 -3.458 18.186 1.00 98.44 97 TYR A C 1
ATOM 789 O O . TYR A 1 97 ? -4.332 -2.292 18.345 1.00 98.44 97 TYR A O 1
ATOM 797 N N . CYS A 1 98 ? -3.441 -4.180 19.168 1.00 97.06 98 CYS A N 1
ATOM 798 C CA . CYS A 1 98 ? -3.283 -3.687 20.531 1.00 97.06 98 CYS A CA 1
ATOM 799 C C . CYS A 1 98 ? -2.412 -2.427 20.588 1.00 97.06 98 CYS A C 1
ATOM 801 O O . CYS A 1 98 ? -2.724 -1.498 21.328 1.00 97.06 98 CYS A O 1
ATOM 803 N N . LYS A 1 99 ? -1.348 -2.364 19.781 1.00 96.44 99 LYS A N 1
ATOM 804 C CA . LYS A 1 99 ? -0.443 -1.213 19.761 1.00 96.44 99 LYS A CA 1
ATOM 805 C C . LYS A 1 99 ? -1.001 -0.011 18.998 1.00 96.44 99 LYS A C 1
ATOM 807 O O . LYS A 1 99 ? -0.866 1.113 19.468 1.00 96.44 99 LYS A O 1
ATOM 812 N N . TYR A 1 100 ? -1.564 -0.224 17.808 1.00 97.62 100 TYR A N 1
ATOM 813 C CA . TYR A 1 100 ? -1.849 0.865 16.862 1.00 97.62 100 TYR A CA 1
ATOM 814 C C . TYR A 1 100 ? -3.335 1.151 16.648 1.00 97.62 100 TYR A C 1
ATOM 816 O O . TYR A 1 100 ? -3.674 2.215 16.139 1.00 97.62 100 TYR A O 1
ATOM 824 N N . LEU A 1 101 ? -4.227 0.229 17.009 1.00 97.81 101 LEU A N 1
ATOM 825 C CA . LEU A 1 101 ? -5.663 0.375 16.764 1.00 97.81 101 LEU A CA 1
ATOM 826 C C . LEU A 1 101 ? -6.482 0.440 18.044 1.00 97.81 101 LEU A C 1
ATOM 828 O O . LEU A 1 101 ? -7.502 1.115 18.036 1.00 97.81 101 LEU A O 1
ATOM 832 N N . LEU A 1 102 ? -6.047 -0.185 19.140 1.00 96.12 102 LEU A N 1
ATOM 833 C CA . LEU A 1 102 ? -6.796 -0.177 20.396 1.00 96.12 102 LEU A CA 1
ATOM 834 C C . LEU A 1 102 ? -7.106 1.245 20.897 1.00 96.12 102 LEU A C 1
ATOM 836 O O . LEU A 1 102 ? -8.273 1.485 21.200 1.00 96.12 102 LEU A O 1
ATOM 840 N N . PRO A 1 103 ? -6.163 2.214 20.911 1.00 94.75 103 PRO A N 1
ATOM 841 C CA . PRO A 1 103 ? -6.509 3.583 21.290 1.00 94.75 103 PRO A CA 1
ATOM 842 C C . PRO A 1 103 ? -7.625 4.160 20.404 1.00 94.75 103 PRO A C 1
ATOM 844 O O . PRO A 1 103 ? -8.623 4.673 20.903 1.00 94.75 103 PRO A O 1
ATOM 847 N N . TYR A 1 104 ? -7.503 4.008 19.084 1.00 95.69 104 TYR A N 1
ATOM 848 C CA . TYR A 1 104 ? -8.498 4.486 18.121 1.00 95.69 104 TYR A CA 1
ATOM 849 C C . TYR A 1 104 ? -9.855 3.761 18.238 1.00 95.69 104 TYR A C 1
ATOM 851 O O . TYR A 1 104 ? -10.909 4.364 18.032 1.00 95.69 104 TYR A O 1
ATOM 859 N N . ASP A 1 105 ? -9.854 2.472 18.582 1.00 96.06 105 ASP A N 1
ATOM 860 C CA . ASP A 1 105 ? -11.049 1.641 18.765 1.00 96.06 105 ASP A CA 1
ATOM 861 C C . ASP A 1 105 ? -11.865 2.088 19.987 1.00 96.06 105 ASP A C 1
ATOM 863 O O . ASP A 1 105 ? -13.093 2.098 19.938 1.00 96.06 105 ASP A O 1
ATOM 867 N N . THR A 1 106 ? -11.188 2.553 21.046 1.00 94.06 106 THR A N 1
ATOM 868 C CA . THR A 1 106 ? -11.841 3.043 22.275 1.00 94.06 106 THR A CA 1
ATOM 869 C C . THR A 1 106 ? -12.547 4.391 22.132 1.00 94.06 106 THR A C 1
ATOM 871 O O . THR A 1 106 ? -13.319 4.759 23.016 1.00 94.06 106 THR A O 1
ATOM 874 N N . LEU A 1 107 ? -12.331 5.110 21.025 1.00 95.38 107 LEU A N 1
ATOM 875 C CA . LEU A 1 107 ? -13.041 6.354 20.739 1.00 95.38 107 LEU A CA 1
ATOM 876 C C . LEU A 1 107 ? -14.545 6.126 20.584 1.00 95.38 107 LEU A C 1
ATOM 878 O O . LEU A 1 107 ? -14.994 5.206 19.888 1.00 95.38 107 LEU A O 1
ATOM 882 N N . SER A 1 108 ? -15.329 7.037 21.156 1.00 95.94 108 SER A N 1
ATOM 883 C CA . SER A 1 108 ? -16.760 7.105 20.887 1.00 95.94 108 SER A CA 1
ATOM 884 C C . SER A 1 108 ? -17.030 7.469 19.417 1.00 95.94 108 SER A C 1
ATOM 886 O O . SER A 1 108 ? -16.185 8.076 18.747 1.00 95.94 108 SER A O 1
ATOM 888 N N . PRO A 1 109 ? -18.232 7.165 18.889 1.00 94.81 109 PRO A N 1
ATOM 889 C CA . PRO A 1 109 ? -18.597 7.547 17.526 1.00 94.81 109 PRO A CA 1
ATOM 890 C C . PRO A 1 109 ? -18.462 9.054 17.258 1.00 94.81 109 PRO A C 1
ATOM 892 O O . PRO A 1 109 ? -18.028 9.442 16.177 1.00 94.81 109 PRO A O 1
ATOM 895 N N . GLY A 1 110 ? -18.787 9.899 18.244 1.00 97.06 110 GLY A N 1
ATOM 896 C CA . GLY A 1 110 ? -18.677 11.355 18.125 1.00 97.06 110 GLY A CA 1
ATOM 897 C C . GLY A 1 110 ? -17.228 11.843 18.073 1.00 97.06 110 GLY A C 1
ATOM 898 O O . GLY A 1 110 ? -16.894 12.682 17.241 1.00 97.06 110 GLY A O 1
ATOM 899 N N . GLU A 1 111 ? -16.346 11.282 18.904 1.00 96.38 111 GLU A N 1
ATOM 900 C CA . GLU A 1 111 ? -14.914 11.610 18.866 1.00 96.38 111 GLU A CA 1
ATOM 901 C C . GLU A 1 111 ? -14.270 11.159 17.555 1.00 96.38 111 GLU A C 1
ATOM 903 O O . GLU A 1 111 ? -13.494 11.906 16.960 1.00 96.38 111 GLU A O 1
ATOM 908 N N . ARG A 1 112 ? -14.632 9.966 17.064 1.00 95.56 112 ARG A N 1
ATOM 909 C CA . ARG A 1 112 ? -14.144 9.456 15.778 1.00 95.56 112 ARG A CA 1
ATOM 910 C C . ARG A 1 112 ? -14.623 10.323 14.610 1.00 95.56 112 ARG A C 1
ATOM 912 O O . ARG A 1 112 ? -13.838 10.605 13.710 1.00 95.56 112 ARG A O 1
ATOM 919 N N . GLN A 1 113 ? -15.877 10.777 14.640 1.00 96.31 113 GLN A N 1
ATOM 920 C CA . GLN A 1 113 ? -16.423 11.687 13.631 1.00 96.31 113 GLN A CA 1
ATOM 921 C C . GLN A 1 113 ? -15.692 13.035 13.628 1.00 96.31 113 GLN A C 1
ATOM 923 O O . GLN A 1 113 ? -15.238 13.480 12.577 1.00 96.31 113 GLN A O 1
ATOM 928 N N . LYS A 1 114 ? -15.496 13.640 14.805 1.00 96.94 114 LYS A N 1
ATOM 929 C CA . LYS A 1 114 ? -14.735 14.888 14.938 1.00 96.94 114 LYS A CA 1
ATOM 930 C C . LYS A 1 114 ? -13.306 14.742 14.407 1.00 96.94 114 LYS A C 1
ATOM 932 O O . LYS A 1 114 ? -12.820 15.598 13.679 1.00 96.94 114 LYS A O 1
ATOM 937 N N . LEU A 1 115 ? -12.650 13.626 14.721 1.00 96.44 115 LEU A N 1
ATOM 938 C CA . LEU A 1 115 ? -11.309 13.329 14.227 1.00 96.44 115 LEU A CA 1
ATOM 939 C C . LEU A 1 115 ? -11.264 13.249 12.693 1.00 96.44 115 LEU A C 1
ATOM 941 O O . LEU A 1 115 ? -10.318 13.740 12.084 1.00 96.44 115 LEU A O 1
ATOM 945 N N . PHE A 1 116 ? -12.286 12.668 12.061 1.00 97.06 116 PHE A N 1
ATOM 946 C CA . PHE A 1 116 ? -12.396 12.640 10.603 1.00 97.06 116 PHE A CA 1
ATOM 947 C C . PHE A 1 116 ? -12.583 14.030 9.985 1.00 97.06 116 PHE A C 1
ATOM 949 O O . PHE A 1 116 ? -11.964 14.307 8.957 1.00 97.06 116 PHE A O 1
ATOM 956 N N . GLU A 1 117 ? -13.404 14.882 10.598 1.00 97.38 117 GLU A N 1
ATOM 957 C CA . GLU A 1 117 ? -13.618 16.270 10.162 1.00 97.38 117 GLU A CA 1
ATOM 958 C C . GLU A 1 117 ? -12.334 17.096 10.281 1.00 97.38 117 GLU A C 1
ATOM 960 O O . GLU A 1 117 ? -11.965 17.817 9.352 1.00 97.38 117 GLU A O 1
ATOM 965 N N . ASP A 1 118 ? -11.607 16.940 11.390 1.00 96.44 118 ASP A N 1
ATOM 966 C CA . ASP A 1 118 ? -10.334 17.624 11.607 1.00 96.44 118 ASP A CA 1
ATOM 967 C C . ASP A 1 118 ? -9.288 17.209 10.561 1.00 96.44 118 ASP A C 1
ATOM 969 O O . ASP A 1 118 ? -8.566 18.057 10.038 1.00 96.44 118 ASP A O 1
ATOM 973 N N . VAL A 1 119 ? -9.203 15.914 10.236 1.00 95.94 119 VAL A N 1
ATOM 974 C CA . VAL A 1 119 ? -8.288 15.410 9.199 1.00 95.94 119 VAL A CA 1
ATOM 975 C C . VAL A 1 119 ? -8.667 15.947 7.816 1.00 95.94 119 VAL A C 1
ATOM 977 O O . VAL A 1 119 ? -7.783 16.342 7.060 1.00 95.94 119 VAL A O 1
ATOM 980 N N . GLU A 1 120 ? -9.957 15.987 7.471 1.00 95.62 120 GLU A N 1
ATOM 981 C CA . GLU A 1 120 ? -10.408 16.557 6.193 1.00 95.62 120 GLU A CA 1
ATOM 982 C C . GLU A 1 120 ? -10.078 18.040 6.076 1.00 95.62 120 GLU A C 1
ATOM 984 O O . GLU A 1 120 ? -9.592 18.483 5.035 1.00 95.62 120 GLU A O 1
ATOM 989 N N . LYS A 1 121 ? -10.305 18.801 7.150 1.00 95.50 121 LYS A N 1
ATOM 990 C CA . LYS A 1 121 ? -9.986 20.226 7.190 1.00 95.50 121 LYS A CA 1
ATOM 991 C C . LYS A 1 121 ? -8.489 20.468 7.010 1.00 95.50 121 LYS A C 1
ATOM 993 O O . LYS A 1 121 ? -8.106 21.357 6.255 1.00 95.50 121 LYS A O 1
ATOM 998 N N . GLU A 1 122 ? -7.652 19.687 7.689 1.00 93.12 122 GLU A N 1
ATOM 999 C CA . GLU A 1 122 ? -6.198 19.785 7.552 1.00 93.12 122 GLU A CA 1
ATOM 1000 C C . GLU A 1 122 ? -5.718 19.403 6.154 1.00 93.12 122 GLU A C 1
ATOM 1002 O O . GLU A 1 122 ? -4.871 20.097 5.600 1.00 93.12 122 GLU A O 1
ATOM 1007 N N . TRP A 1 123 ? -6.263 18.334 5.568 1.00 91.06 123 TRP A N 1
ATOM 1008 C CA . TRP A 1 123 ? -5.931 17.947 4.197 1.00 91.06 123 TRP A CA 1
ATOM 1009 C C . TRP A 1 123 ? -6.299 19.051 3.201 1.00 91.06 123 TRP A C 1
ATOM 1011 O O . TRP A 1 123 ? -5.468 19.459 2.397 1.00 91.06 123 TRP A O 1
ATOM 1021 N N . ALA A 1 124 ? -7.520 19.588 3.289 1.00 91.69 124 ALA A N 1
ATOM 1022 C CA . ALA A 1 124 ? -7.974 20.660 2.406 1.00 91.69 124 ALA A CA 1
ATOM 1023 C C . ALA A 1 124 ? -7.137 21.940 2.559 1.00 91.69 124 ALA A C 1
ATOM 1025 O O . ALA A 1 124 ? -6.846 22.605 1.569 1.00 91.69 124 ALA A O 1
ATOM 1026 N N . ALA A 1 125 ? -6.728 22.286 3.784 1.00 91.06 125 ALA A N 1
ATOM 1027 C CA . ALA A 1 125 ? -5.857 23.435 4.019 1.00 91.06 125 ALA A CA 1
ATOM 1028 C C . ALA A 1 125 ? -4.473 23.258 3.369 1.00 91.06 125 ALA A C 1
ATOM 1030 O O . ALA A 1 125 ? -3.958 24.216 2.794 1.00 91.06 125 ALA A O 1
ATOM 1031 N N . ARG A 1 126 ? -3.898 22.047 3.419 1.00 85.69 126 ARG A N 1
ATOM 1032 C CA . ARG A 1 126 ? -2.611 21.733 2.772 1.00 85.69 126 ARG A CA 1
ATOM 1033 C C . ARG A 1 126 ? -2.704 21.733 1.249 1.00 85.69 126 ARG A C 1
ATOM 1035 O O . ARG A 1 126 ? -1.860 22.336 0.602 1.00 85.69 126 ARG A O 1
ATOM 1042 N N . ASP A 1 127 ? -3.754 21.140 0.683 1.00 83.88 127 ASP A N 1
ATOM 1043 C CA . ASP A 1 127 ? -3.975 21.104 -0.773 1.00 83.88 127 ASP A CA 1
ATOM 1044 C C . ASP A 1 127 ? -4.008 22.524 -1.373 1.00 83.88 127 ASP A C 1
ATOM 1046 O O . ASP A 1 127 ? -3.403 22.798 -2.408 1.00 83.88 127 ASP A O 1
ATOM 1050 N N . VAL A 1 128 ? -4.622 23.475 -0.657 1.00 85.00 128 VAL A N 1
ATOM 1051 C CA . VAL A 1 128 ? -4.599 24.897 -1.030 1.00 85.00 128 VAL A CA 1
ATOM 1052 C C . VAL A 1 128 ? -3.188 25.492 -0.950 1.00 85.00 128 VAL A C 1
ATOM 1054 O O . VAL A 1 128 ? -2.810 26.246 -1.843 1.00 85.00 128 VAL A O 1
ATOM 1057 N N . GLN A 1 129 ? -2.407 25.169 0.087 1.00 82.88 129 GLN A N 1
ATOM 1058 C CA . GLN A 1 129 ? -1.036 25.674 0.244 1.00 82.88 129 GLN A CA 1
ATOM 1059 C C . GLN A 1 129 ? -0.122 25.213 -0.897 1.00 82.88 129 GLN A C 1
ATOM 1061 O O . GLN A 1 129 ? 0.536 26.056 -1.510 1.00 82.88 129 GLN A O 1
ATOM 1066 N N . VAL A 1 130 ? -0.154 23.923 -1.248 1.00 80.06 130 VAL A N 1
ATOM 1067 C CA . VAL A 1 130 ? 0.648 23.358 -2.350 1.00 80.06 130 VAL A CA 1
ATOM 1068 C C . VAL A 1 130 ? 0.330 24.062 -3.673 1.00 80.06 130 VAL A C 1
ATOM 1070 O O . VAL A 1 130 ? 1.232 24.540 -4.359 1.00 80.06 130 VAL A O 1
ATOM 1073 N N . LEU A 1 131 ? -0.959 24.247 -3.986 1.00 76.75 131 LEU A N 1
ATOM 1074 C CA . LEU A 1 131 ? -1.385 24.965 -5.194 1.00 76.75 131 LEU A CA 1
ATOM 1075 C C . LEU A 1 131 ? -0.930 26.434 -5.218 1.00 76.75 131 LEU A C 1
ATOM 1077 O O . LEU A 1 131 ? -0.696 26.989 -6.293 1.00 76.75 131 LEU A O 1
ATOM 1081 N N . THR A 1 132 ? -0.821 27.087 -4.056 1.00 77.75 132 THR A N 1
ATOM 1082 C CA . THR A 1 132 ? -0.313 28.466 -3.981 1.00 77.75 132 THR A CA 1
ATOM 1083 C C . THR A 1 132 ? 1.202 28.552 -4.143 1.00 77.75 132 THR A C 1
ATOM 1085 O O . THR A 1 132 ? 1.670 29.496 -4.778 1.00 77.75 132 THR A O 1
ATOM 1088 N N . GLN A 1 133 ? 1.948 27.566 -3.636 1.00 68.81 133 GLN A N 1
ATOM 1089 C CA . GLN A 1 133 ? 3.407 27.491 -3.743 1.00 68.81 133 GLN A CA 1
ATOM 1090 C C . GLN A 1 133 ? 3.864 27.236 -5.185 1.00 68.81 133 GLN A C 1
ATOM 1092 O O . GLN A 1 133 ? 4.761 27.928 -5.664 1.00 68.81 133 GLN A O 1
ATOM 1097 N N . ASP A 1 134 ? 3.183 26.344 -5.912 1.00 63.25 134 ASP A N 1
ATOM 1098 C CA . ASP A 1 134 ? 3.483 26.053 -7.324 1.00 63.25 134 ASP A CA 1
ATOM 1099 C C . ASP A 1 134 ? 3.245 27.260 -8.254 1.00 63.25 134 ASP A C 1
ATOM 1101 O O . ASP A 1 134 ? 3.858 27.372 -9.318 1.00 63.25 134 ASP A O 1
ATOM 1105 N N . ASN A 1 135 ? 2.364 28.190 -7.867 1.00 59.25 135 ASN A N 1
ATOM 1106 C CA . ASN A 1 135 ? 2.024 29.367 -8.672 1.00 59.25 135 ASN A CA 1
ATOM 1107 C C . ASN A 1 135 ? 2.946 30.574 -8.399 1.00 59.25 135 ASN A C 1
ATOM 1109 O O . ASN A 1 135 ? 3.052 31.484 -9.225 1.00 59.25 135 ASN A O 1
ATOM 1113 N N . SER A 1 136 ? 3.636 30.593 -7.256 1.00 57.72 136 SER A N 1
ATOM 1114 C CA . SER A 1 136 ? 4.664 31.579 -6.919 1.00 57.72 136 SER A CA 1
ATOM 1115 C C . SER A 1 136 ? 6.048 30.996 -7.196 1.00 57.72 136 SER A C 1
ATOM 1117 O O . SER A 1 136 ? 6.746 30.575 -6.279 1.00 57.72 136 SER A O 1
ATOM 1119 N N . GLY A 1 137 ? 6.452 30.949 -8.466 1.00 56.75 137 GLY A N 1
ATOM 1120 C CA . GLY A 1 137 ? 7.799 30.518 -8.835 1.00 56.75 137 GLY A CA 1
ATOM 1121 C C . GLY A 1 137 ? 8.864 31.401 -8.180 1.00 56.75 137 GLY A C 1
ATOM 1122 O O . GLY A 1 137 ? 9.149 32.488 -8.674 1.00 56.75 137 GLY A O 1
ATOM 1123 N N . SER A 1 138 ? 9.458 30.942 -7.079 1.00 46.72 138 SER A N 1
ATOM 1124 C CA . SER A 1 138 ? 10.680 31.524 -6.535 1.00 46.72 138 SER A CA 1
ATOM 1125 C C . SER A 1 138 ? 11.453 30.492 -5.731 1.00 46.72 138 SER A C 1
ATOM 1127 O O . SER A 1 138 ? 10.965 29.957 -4.740 1.00 46.72 138 SER A O 1
ATOM 1129 N N . SER A 1 139 ? 12.697 30.279 -6.164 1.00 48.44 139 SER A N 1
ATOM 1130 C CA . SER A 1 139 ? 13.802 29.865 -5.313 1.00 48.44 139 SER A CA 1
ATOM 1131 C C . SER A 1 139 ? 13.776 30.663 -4.014 1.00 48.44 139 SER A C 1
ATOM 1133 O O . SER A 1 139 ? 13.927 31.882 -4.060 1.00 48.44 139 SER A O 1
ATOM 1135 N N . ASP A 1 140 ? 13.636 29.994 -2.878 1.00 38.19 140 ASP A N 1
ATOM 1136 C CA . ASP A 1 140 ? 14.379 30.409 -1.697 1.00 38.19 140 ASP A CA 1
ATOM 1137 C C . ASP A 1 140 ? 14.654 29.196 -0.812 1.00 38.19 140 ASP A C 1
ATOM 1139 O O . ASP A 1 140 ? 13.758 28.552 -0.268 1.00 38.19 140 ASP A O 1
ATOM 1143 N N . SER A 1 141 ? 15.930 28.849 -0.752 1.00 47.03 141 SER A N 1
ATOM 1144 C CA . SER A 1 141 ? 16.505 27.822 0.098 1.00 47.03 141 SER A CA 1
ATOM 1145 C C . SER A 1 141 ? 16.539 28.330 1.537 1.00 47.03 141 SER A C 1
ATOM 1147 O O . SER A 1 141 ? 17.493 28.994 1.931 1.00 47.03 141 SER A O 1
ATOM 1149 N N . ASN A 1 142 ? 15.500 28.005 2.305 1.00 38.03 142 ASN A N 1
ATOM 1150 C CA . ASN A 1 142 ? 15.514 28.004 3.767 1.00 38.03 142 ASN A CA 1
ATOM 1151 C C . ASN A 1 142 ? 14.829 26.718 4.247 1.00 38.03 142 ASN A C 1
ATOM 1153 O O . ASN A 1 142 ? 13.637 26.693 4.543 1.00 38.03 142 ASN A O 1
ATOM 1157 N N . GLU A 1 143 ? 15.606 25.635 4.259 1.00 45.16 143 GLU A N 1
ATOM 1158 C CA . GLU A 1 143 ? 15.263 24.366 4.899 1.00 45.16 143 GLU A CA 1
ATOM 1159 C C . GLU A 1 143 ? 15.281 24.568 6.423 1.00 45.16 143 GLU A C 1
ATOM 1161 O O . GLU A 1 143 ? 16.310 24.415 7.081 1.00 45.16 143 GLU A O 1
ATOM 1166 N N . GLU A 1 144 ? 14.145 24.960 7.001 1.00 38.03 144 GLU A N 1
ATOM 1167 C CA . GLU A 1 144 ? 13.903 24.707 8.421 1.00 38.03 144 GLU A CA 1
ATOM 1168 C C . GLU A 1 144 ? 13.446 23.246 8.572 1.00 38.03 144 GLU A C 1
ATOM 1170 O O . GLU A 1 144 ? 12.327 22.882 8.215 1.00 38.03 144 GLU A O 1
ATOM 1175 N N . GLU A 1 145 ? 14.362 22.417 9.084 1.00 41.44 145 GLU A N 1
ATOM 1176 C CA . GLU A 1 145 ? 14.295 20.967 9.342 1.00 41.44 145 GLU A CA 1
ATOM 1177 C C . GLU A 1 145 ? 13.167 20.524 10.314 1.00 41.44 145 GLU A C 1
ATOM 1179 O O . GLU A 1 145 ? 13.427 19.876 11.334 1.00 41.44 145 GLU A O 1
ATOM 1184 N N . VAL A 1 146 ? 11.898 20.860 10.053 1.00 39.44 146 VAL A N 1
ATOM 1185 C CA . VAL A 1 146 ? 10.780 20.459 10.937 1.00 39.44 146 VAL A CA 1
ATOM 1186 C C . VAL A 1 146 ? 9.606 19.773 10.219 1.00 39.44 146 VAL A C 1
ATOM 1188 O O . VAL A 1 146 ? 8.708 19.293 10.906 1.00 39.44 146 VAL A O 1
ATOM 1191 N N . ASP A 1 147 ? 9.619 19.616 8.886 1.00 42.03 147 ASP A N 1
ATOM 1192 C CA . ASP A 1 147 ? 8.471 19.038 8.141 1.00 42.03 147 ASP A CA 1
ATOM 1193 C C . ASP A 1 147 ? 8.777 17.807 7.250 1.00 42.03 147 ASP A C 1
ATOM 1195 O O . ASP A 1 147 ? 7.864 17.203 6.687 1.00 42.03 147 ASP A O 1
ATOM 1199 N N . ASP A 1 148 ? 10.028 17.330 7.196 1.00 39.50 148 ASP A N 1
ATOM 1200 C CA . ASP A 1 148 ? 10.446 16.201 6.330 1.00 39.50 148 ASP A CA 1
ATOM 1201 C C . ASP A 1 148 ? 9.707 14.869 6.590 1.00 39.50 148 ASP A C 1
ATOM 1203 O O . ASP A 1 148 ? 9.686 13.970 5.751 1.00 39.50 148 ASP A O 1
ATOM 1207 N N . ILE A 1 149 ? 9.081 14.699 7.759 1.00 42.31 149 ILE A N 1
ATOM 1208 C CA . ILE A 1 149 ? 8.379 13.453 8.122 1.00 42.31 149 ILE A CA 1
ATOM 1209 C C . ILE A 1 149 ? 6.935 13.438 7.579 1.00 42.31 149 ILE A C 1
ATOM 1211 O O . ILE A 1 149 ? 6.316 12.372 7.472 1.00 42.31 149 ILE A O 1
ATOM 1215 N N . GLN A 1 150 ? 6.376 14.604 7.243 1.00 49.06 150 GLN A N 1
ATOM 1216 C CA . GLN A 1 150 ? 4.992 14.734 6.792 1.00 49.06 150 GLN A CA 1
ATOM 1217 C C . GLN A 1 150 ? 4.865 14.514 5.269 1.00 49.06 150 GLN A C 1
ATOM 1219 O O . GLN A 1 150 ? 3.887 13.897 4.826 1.00 49.06 150 GLN A O 1
ATOM 1224 N N . ASP A 1 151 ? 5.894 14.899 4.508 1.00 51.81 151 ASP A N 1
ATOM 1225 C CA . ASP A 1 151 ? 5.947 14.882 3.037 1.00 51.81 151 ASP A CA 1
ATOM 1226 C C . ASP A 1 151 ? 6.012 13.456 2.432 1.00 51.81 151 ASP A C 1
ATOM 1228 O O . ASP A 1 151 ? 5.261 13.110 1.516 1.00 51.81 151 ASP A O 1
ATOM 1232 N N . GLU A 1 152 ? 6.756 12.521 3.048 1.00 52.03 152 GLU A N 1
ATOM 1233 C CA . GLU A 1 152 ? 6.806 11.111 2.592 1.00 52.03 152 GLU A CA 1
ATOM 1234 C C . GLU A 1 152 ? 5.430 10.408 2.611 1.00 52.03 152 GLU A C 1
ATOM 1236 O O . GLU A 1 152 ? 5.224 9.361 1.982 1.00 52.03 152 GLU A O 1
ATOM 1241 N N . SER A 1 153 ? 4.461 10.940 3.367 1.00 56.97 153 SER A N 1
ATOM 1242 C CA . SER A 1 153 ? 3.133 10.336 3.491 1.00 56.97 153 SER A CA 1
ATOM 1243 C C . SER A 1 153 ? 2.251 10.535 2.251 1.00 56.97 153 SER A C 1
ATOM 1245 O O . SER A 1 153 ? 1.296 9.762 2.053 1.00 56.97 153 SER A O 1
ATOM 1247 N N . GLU A 1 154 ? 2.602 11.499 1.396 1.00 64.81 154 GLU A N 1
ATOM 1248 C CA . GLU A 1 154 ? 1.837 11.913 0.216 1.00 64.81 154 GLU A CA 1
ATOM 1249 C C . GLU A 1 154 ? 2.398 11.348 -1.094 1.00 64.81 154 GLU A C 1
ATOM 1251 O O . GLU A 1 154 ? 1.672 11.214 -2.086 1.00 64.81 154 GLU A O 1
ATOM 1256 N N . GLU A 1 155 ? 3.652 10.900 -1.094 1.00 86.19 155 GLU A N 1
ATOM 1257 C CA . GLU A 1 155 ? 4.226 10.205 -2.236 1.00 86.19 155 GLU A CA 1
ATOM 1258 C C . GLU A 1 155 ? 3.546 8.845 -2.472 1.00 86.19 155 GLU A C 1
ATOM 1260 O O . GLU A 1 155 ? 3.300 8.035 -1.570 1.00 86.19 155 GLU A O 1
ATOM 1265 N N . CYS A 1 156 ? 3.238 8.556 -3.739 1.00 92.25 156 CYS A N 1
ATOM 1266 C CA . CYS A 1 156 ? 2.741 7.237 -4.143 1.00 92.25 156 CYS A CA 1
ATOM 1267 C C . CYS A 1 156 ? 3.867 6.269 -4.528 1.00 92.25 156 CYS A C 1
ATOM 1269 O O . CYS A 1 156 ? 3.597 5.080 -4.706 1.00 92.25 156 CYS A O 1
ATOM 1271 N N . ILE A 1 157 ? 5.106 6.756 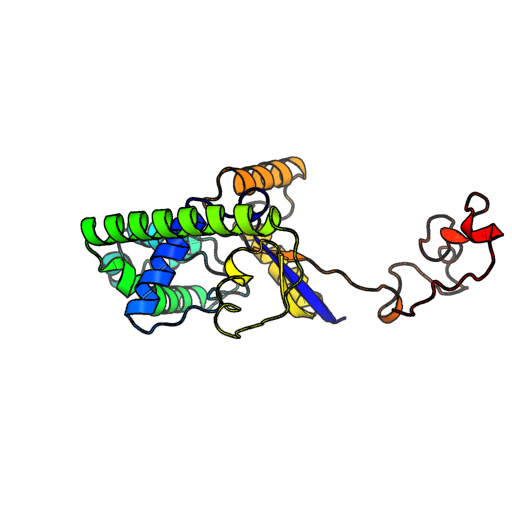-4.654 1.00 94.12 157 ILE A N 1
ATOM 1272 C CA . ILE A 1 157 ? 6.303 5.963 -4.929 1.00 94.12 157 ILE A CA 1
ATOM 1273 C C . ILE A 1 157 ? 7.401 6.450 -3.995 1.00 94.12 157 ILE A C 1
ATOM 1275 O O . ILE A 1 157 ? 7.877 7.556 -4.178 1.00 94.12 157 ILE A O 1
ATOM 1279 N N . VAL A 1 158 ? 7.830 5.611 -3.055 1.00 92.94 158 VAL A N 1
ATOM 1280 C CA . VAL A 1 158 ? 8.886 5.960 -2.093 1.00 92.94 158 VAL A CA 1
ATOM 1281 C C . VAL A 1 158 ? 10.060 4.998 -2.203 1.00 92.94 158 VAL A C 1
ATOM 1283 O O . VAL A 1 158 ? 9.912 3.827 -2.583 1.00 92.94 158 VAL A O 1
ATOM 1286 N N . LYS A 1 159 ? 11.256 5.471 -1.855 1.00 92.88 159 LYS A N 1
ATOM 1287 C CA . LYS A 1 159 ? 12.451 4.626 -1.810 1.00 92.88 159 LYS A CA 1
ATOM 1288 C C . LYS A 1 159 ? 12.288 3.567 -0.719 1.00 92.88 159 LYS A C 1
ATOM 1290 O O . LYS A 1 159 ? 12.166 3.874 0.459 1.00 92.88 159 LYS A O 1
ATOM 1295 N N . GLY A 1 160 ? 12.294 2.299 -1.115 1.00 92.25 160 GLY A N 1
ATOM 1296 C CA . GLY A 1 160 ? 12.190 1.182 -0.184 1.00 92.25 160 GLY A CA 1
ATOM 1297 C C . GLY A 1 160 ? 13.554 0.601 0.182 1.00 92.25 160 GLY A C 1
ATOM 1298 O O . GLY A 1 160 ? 14.595 1.263 0.167 1.00 92.25 160 GLY A O 1
ATOM 1299 N N . ARG A 1 161 ? 13.557 -0.683 0.547 1.00 92.06 161 ARG A N 1
ATOM 1300 C CA . ARG A 1 161 ? 14.734 -1.352 1.121 1.00 92.06 161 ARG A CA 1
ATOM 1301 C C . ARG A 1 161 ? 15.601 -2.015 0.054 1.00 92.06 161 ARG A C 1
ATOM 1303 O O . ARG A 1 161 ? 15.109 -2.546 -0.942 1.00 92.06 161 ARG A O 1
ATOM 1310 N N . ASN A 1 162 ? 16.904 -2.089 0.324 1.00 94.38 162 ASN A N 1
ATOM 1311 C CA . ASN A 1 162 ? 17.799 -2.966 -0.424 1.00 94.38 162 ASN A CA 1
ATOM 1312 C C . ASN A 1 162 ? 17.480 -4.437 -0.112 1.00 94.38 162 ASN A C 1
ATOM 1314 O O . ASN A 1 162 ? 17.615 -4.880 1.032 1.00 94.38 162 ASN A O 1
ATOM 1318 N N . MET A 1 163 ? 17.097 -5.213 -1.125 1.00 94.25 163 MET A N 1
ATOM 1319 C CA . MET A 1 163 ? 16.711 -6.613 -0.958 1.00 94.25 163 MET A CA 1
ATOM 1320 C C . MET A 1 163 ? 17.314 -7.531 -2.031 1.00 94.25 163 MET A C 1
ATOM 1322 O O . MET A 1 163 ? 17.627 -7.093 -3.140 1.00 94.25 163 MET A O 1
ATOM 1326 N N . PRO A 1 164 ? 17.518 -8.823 -1.714 1.00 94.25 164 PRO A N 1
ATOM 1327 C CA . PRO A 1 164 ? 17.905 -9.814 -2.707 1.00 94.25 164 PRO A CA 1
ATOM 1328 C C . PRO A 1 164 ? 16.712 -10.223 -3.586 1.00 94.25 164 PRO A C 1
ATOM 1330 O O . PRO A 1 164 ? 15.563 -10.226 -3.141 1.00 94.25 164 PRO A O 1
ATOM 1333 N N . LEU A 1 165 ? 16.998 -10.649 -4.819 1.00 91.75 165 LEU A N 1
ATOM 1334 C CA . LEU A 1 165 ? 15.981 -11.008 -5.818 1.00 91.75 165 LEU A CA 1
ATOM 1335 C C . LEU A 1 165 ? 14.989 -12.088 -5.337 1.00 91.75 165 LEU A C 1
ATOM 1337 O O . LEU A 1 165 ? 13.794 -12.009 -5.603 1.00 91.75 165 LEU A O 1
ATOM 1341 N N . ASN A 1 166 ? 15.451 -13.074 -4.567 1.00 94.06 166 ASN A N 1
ATOM 1342 C CA . ASN A 1 166 ? 14.584 -14.116 -4.006 1.00 94.06 166 ASN A CA 1
ATOM 1343 C C . ASN A 1 166 ? 13.598 -13.586 -2.944 1.00 94.06 166 ASN A C 1
ATOM 1345 O O . ASN A 1 166 ? 12.508 -14.136 -2.787 1.00 94.06 166 ASN A O 1
ATOM 1349 N N . ALA A 1 167 ? 13.959 -12.538 -2.197 1.00 93.69 167 ALA A N 1
ATOM 1350 C CA . ALA A 1 167 ? 13.044 -11.870 -1.277 1.00 93.69 167 ALA A CA 1
ATOM 1351 C C . ALA A 1 167 ? 12.005 -11.056 -2.055 1.00 93.69 167 ALA A C 1
ATOM 1353 O O . ALA A 1 167 ? 10.819 -11.175 -1.759 1.00 93.69 167 ALA A O 1
ATOM 1354 N N . PHE A 1 168 ? 12.436 -10.337 -3.097 1.00 94.44 168 PHE A N 1
ATOM 1355 C CA . PHE A 1 168 ? 11.547 -9.594 -3.993 1.00 94.44 168 PHE A CA 1
ATOM 1356 C C . PHE A 1 168 ? 10.473 -10.501 -4.617 1.00 94.44 168 PHE A C 1
ATOM 1358 O O . PHE A 1 168 ? 9.283 -10.231 -4.469 1.00 94.44 168 PHE A O 1
ATOM 1365 N N . TYR A 1 169 ? 10.864 -11.642 -5.204 1.00 93.62 169 TYR A N 1
ATOM 1366 C CA . TYR A 1 169 ? 9.911 -12.615 -5.762 1.00 93.62 169 TYR A CA 1
ATOM 1367 C C . TYR A 1 169 ? 8.938 -13.172 -4.725 1.00 93.62 169 TYR A C 1
ATOM 1369 O O . TYR A 1 169 ? 7.760 -13.382 -5.014 1.00 93.62 169 TYR A O 1
ATOM 1377 N N . ARG A 1 170 ? 9.414 -13.418 -3.500 1.00 92.69 170 ARG A N 1
ATOM 1378 C CA . ARG A 1 170 ? 8.559 -13.917 -2.420 1.00 92.69 170 ARG A CA 1
ATOM 1379 C C . ARG A 1 170 ? 7.497 -12.895 -2.043 1.00 92.69 170 ARG A C 1
ATOM 1381 O O . ARG A 1 170 ? 6.350 -13.290 -1.863 1.00 92.69 170 ARG A O 1
ATOM 1388 N N . ILE A 1 171 ? 7.877 -11.619 -1.943 1.00 93.12 171 ILE A N 1
ATOM 1389 C CA . ILE A 1 171 ? 6.937 -10.533 -1.664 1.00 93.12 171 ILE A CA 1
ATOM 1390 C C . ILE A 1 171 ? 5.941 -10.409 -2.817 1.00 93.12 171 ILE A C 1
ATOM 1392 O O . ILE A 1 171 ? 4.749 -10.466 -2.560 1.00 93.12 171 ILE A O 1
ATOM 1396 N N . ALA A 1 172 ? 6.397 -10.380 -4.073 1.00 93.12 172 ALA A N 1
ATOM 1397 C CA . ALA A 1 172 ? 5.512 -10.313 -5.239 1.00 93.12 172 ALA A CA 1
ATOM 1398 C C . ALA A 1 172 ? 4.469 -11.448 -5.256 1.00 93.12 172 ALA A C 1
ATOM 1400 O O . ALA A 1 172 ? 3.273 -11.195 -5.388 1.00 93.12 172 ALA A O 1
ATOM 1401 N N . ARG A 1 173 ? 4.900 -12.696 -5.027 1.00 91.94 173 ARG A N 1
ATOM 1402 C CA . ARG A 1 173 ? 4.003 -13.860 -4.932 1.00 91.94 173 ARG A CA 1
ATOM 1403 C C . ARG A 1 173 ? 3.021 -13.740 -3.763 1.00 91.94 173 ARG A C 1
ATOM 1405 O O . ARG A 1 173 ? 1.857 -14.111 -3.894 1.00 91.94 173 ARG A O 1
ATOM 1412 N N . ASN A 1 174 ? 3.480 -13.238 -2.618 1.00 92.00 174 ASN A N 1
ATOM 1413 C CA . ASN A 1 174 ? 2.623 -13.014 -1.459 1.00 92.00 174 ASN A CA 1
ATOM 1414 C C . ASN A 1 174 ? 1.567 -11.940 -1.767 1.00 92.00 174 ASN A C 1
ATOM 1416 O O . ASN A 1 174 ? 0.384 -12.211 -1.569 1.00 92.00 174 ASN A O 1
ATOM 1420 N N . THR A 1 175 ? 1.957 -10.790 -2.328 1.00 91.94 175 THR A N 1
ATOM 1421 C CA . THR A 1 175 ? 1.033 -9.734 -2.771 1.00 91.94 175 THR A CA 1
ATOM 1422 C C . THR A 1 175 ? 0.001 -10.278 -3.748 1.00 91.94 175 THR A C 1
ATOM 1424 O O . THR A 1 175 ? -1.194 -10.063 -3.577 1.00 91.94 175 THR A O 1
ATOM 1427 N N . MET A 1 176 ? 0.441 -11.056 -4.733 1.00 92.00 176 MET A N 1
ATOM 1428 C CA . MET A 1 176 ? -0.435 -11.682 -5.716 1.00 92.00 176 MET A CA 1
ATOM 1429 C C . MET A 1 176 ? -1.485 -12.586 -5.058 1.00 92.00 176 MET A C 1
ATOM 1431 O O . MET A 1 176 ? -2.668 -12.458 -5.351 1.00 92.00 176 MET A O 1
ATOM 1435 N N . SER A 1 177 ? -1.084 -13.417 -4.090 1.00 90.06 177 SER A N 1
ATOM 1436 C CA . SER A 1 177 ? -2.014 -14.278 -3.340 1.00 90.06 177 SER A CA 1
ATOM 1437 C C . SER A 1 177 ? -2.999 -13.516 -2.439 1.00 90.06 177 SER A C 1
ATOM 1439 O O . SER A 1 177 ? -4.036 -14.064 -2.063 1.00 90.06 177 SER A O 1
ATOM 1441 N N . MET A 1 178 ? -2.700 -12.256 -2.091 1.00 89.94 178 MET A N 1
ATOM 1442 C CA . MET A 1 178 ? -3.636 -11.395 -1.360 1.00 89.94 178 MET A CA 1
ATOM 1443 C C . MET A 1 178 ? -4.754 -10.882 -2.267 1.00 89.94 178 MET A C 1
ATOM 1445 O O . MET A 1 178 ? -5.888 -10.719 -1.827 1.00 89.94 178 MET A O 1
ATOM 1449 N N . TRP A 1 179 ? -4.492 -10.634 -3.543 1.00 90.50 179 TRP A N 1
ATOM 1450 C CA . TRP A 1 179 ? -5.488 -9.998 -4.410 1.00 90.50 179 TRP A CA 1
ATOM 1451 C C . TRP A 1 179 ? -6.182 -11.001 -5.327 1.00 90.50 179 TRP A C 1
ATOM 1453 O O . TRP A 1 179 ? -7.400 -10.934 -5.484 1.00 90.50 179 TRP A O 1
ATOM 1463 N N . PHE A 1 180 ? -5.465 -12.033 -5.764 1.00 92.56 180 PHE A N 1
ATOM 1464 C CA . PHE A 1 180 ? -5.939 -13.013 -6.734 1.00 92.56 180 PHE A CA 1
ATOM 1465 C C . PHE A 1 180 ? -6.075 -14.406 -6.119 1.00 92.56 180 PHE A C 1
ATOM 1467 O O . PHE A 1 180 ? -5.302 -14.821 -5.255 1.00 92.56 180 PHE A O 1
ATOM 1474 N N . ARG A 1 181 ? -7.092 -15.149 -6.569 1.00 87.44 181 ARG A N 1
ATOM 1475 C CA . ARG A 1 181 ? -7.307 -16.545 -6.144 1.00 87.44 181 ARG A CA 1
ATOM 1476 C C . ARG A 1 181 ? -6.403 -17.516 -6.897 1.00 87.44 181 ARG A C 1
ATOM 1478 O O . ARG A 1 181 ? -6.027 -18.549 -6.349 1.00 87.44 181 ARG A O 1
ATOM 1485 N N . GLN A 1 182 ? -6.109 -17.201 -8.154 1.00 89.75 182 GLN A N 1
ATOM 1486 C CA . GLN A 1 182 ? -5.286 -18.024 -9.028 1.00 89.75 182 GLN A CA 1
ATOM 1487 C C . GLN A 1 182 ? -3.824 -17.560 -8.950 1.00 89.75 182 GLN A C 1
ATOM 1489 O O . GLN A 1 182 ? -3.586 -16.353 -8.887 1.00 89.75 182 GLN A O 1
ATOM 1494 N N . PRO A 1 183 ? -2.840 -18.480 -8.965 1.00 87.25 183 PRO A N 1
ATOM 1495 C CA . PRO A 1 183 ? -1.420 -18.122 -8.976 1.00 87.25 183 PRO A CA 1
ATOM 1496 C C . PRO A 1 183 ? -0.970 -17.374 -10.233 1.00 87.25 183 PRO A C 1
ATOM 1498 O O . PRO A 1 183 ? 0.066 -16.728 -10.188 1.00 87.25 183 PRO A O 1
ATOM 1501 N N . GLU A 1 184 ? -1.723 -17.480 -11.329 1.00 91.81 184 GLU A N 1
ATOM 1502 C CA . GLU A 1 184 ? -1.468 -16.821 -12.614 1.00 91.81 184 GLU A CA 1
ATOM 1503 C C . GLU A 1 184 ? -2.807 -16.313 -13.194 1.00 91.81 184 GLU A C 1
ATOM 1505 O O . GLU A 1 184 ? -3.412 -16.978 -14.034 1.00 91.81 184 GLU A O 1
ATOM 1510 N N . PRO A 1 185 ? -3.342 -15.182 -12.697 1.00 94.81 185 PRO A N 1
ATOM 1511 C CA . PRO A 1 185 ? -4.556 -14.574 -13.209 1.00 94.81 185 PRO A CA 1
ATOM 1512 C C . PRO A 1 185 ? -4.311 -13.999 -14.616 1.00 94.81 185 PRO A C 1
ATOM 1514 O O . PRO A 1 185 ? -3.207 -13.527 -14.912 1.00 94.81 185 PRO A O 1
ATOM 1517 N N . PRO A 1 186 ? -5.334 -13.981 -15.487 1.00 96.62 186 PRO A N 1
ATOM 1518 C CA . PRO A 1 186 ? -5.250 -13.338 -16.792 1.00 96.62 186 PRO A CA 1
ATOM 1519 C C . PRO A 1 186 ? -4.893 -11.851 -16.683 1.00 96.62 186 PRO A C 1
ATOM 1521 O O . PRO A 1 186 ? -5.351 -11.159 -15.773 1.00 96.62 186 PRO A O 1
ATOM 1524 N N . ALA A 1 187 ? -4.154 -11.328 -17.665 1.00 96.56 187 ALA A N 1
ATOM 1525 C CA . ALA A 1 187 ? -3.752 -9.917 -17.694 1.00 96.56 187 ALA A CA 1
ATOM 1526 C C . ALA A 1 187 ? -4.947 -8.950 -17.575 1.00 96.56 187 ALA A C 1
ATOM 1528 O O . ALA A 1 187 ? -4.853 -7.937 -16.889 1.00 96.56 187 ALA A O 1
ATOM 1529 N N . THR A 1 188 ? -6.091 -9.302 -18.166 1.00 97.31 188 THR A N 1
ATOM 1530 C CA . THR A 1 188 ? -7.330 -8.517 -18.085 1.00 97.31 188 THR A CA 1
ATOM 1531 C C . THR A 1 188 ? -7.894 -8.434 -16.665 1.00 97.31 188 THR A C 1
ATOM 1533 O O . THR A 1 188 ? -8.418 -7.396 -16.280 1.00 97.31 188 THR A O 1
ATOM 1536 N N . GLU A 1 189 ? -7.790 -9.505 -15.870 1.00 96.75 189 GLU A N 1
ATOM 1537 C CA . GLU A 1 189 ? -8.226 -9.505 -14.463 1.00 96.75 189 GLU A CA 1
ATOM 1538 C C . GLU A 1 189 ? -7.296 -8.628 -13.616 1.00 96.75 189 GLU A C 1
ATOM 1540 O O . GLU A 1 189 ? -7.758 -7.838 -12.793 1.00 96.75 189 GLU A O 1
ATOM 1545 N N . VAL A 1 190 ? -5.984 -8.724 -13.860 1.00 96.31 190 VAL A N 1
ATOM 1546 C CA . VAL A 1 190 ? -4.980 -7.899 -13.174 1.00 96.31 190 VAL A CA 1
ATOM 1547 C C . VAL A 1 190 ? -5.196 -6.416 -13.466 1.00 96.31 190 VAL A C 1
ATOM 1549 O O . VAL A 1 190 ? -5.176 -5.608 -12.540 1.00 96.31 190 VAL A O 1
ATOM 1552 N N . GLU A 1 191 ? -5.441 -6.058 -14.728 1.00 97.25 191 GLU A N 1
ATOM 1553 C CA . GLU A 1 191 ? -5.725 -4.681 -15.135 1.00 97.25 191 GLU A CA 1
ATOM 1554 C C . GLU A 1 191 ? -7.006 -4.141 -14.480 1.00 97.25 191 GLU A C 1
ATOM 1556 O O . GLU A 1 191 ? -7.011 -3.031 -13.945 1.00 97.25 191 GLU A O 1
ATOM 1561 N N . GLN A 1 192 ? -8.080 -4.935 -14.460 1.00 97.56 192 GLN A N 1
ATOM 1562 C CA . GLN A 1 192 ? -9.339 -4.543 -13.823 1.00 97.56 192 GLN A CA 1
ATOM 1563 C C . GLN A 1 192 ? -9.179 -4.307 -12.316 1.00 97.56 192 GLN A C 1
ATOM 1565 O O . GLN A 1 192 ? -9.629 -3.277 -11.808 1.00 97.56 192 GLN A O 1
ATOM 1570 N N . GLU A 1 193 ? -8.523 -5.220 -11.590 1.00 96.12 193 GLU A N 1
ATOM 1571 C CA . GLU A 1 193 ? -8.280 -5.036 -10.153 1.00 96.12 193 GLU A CA 1
ATOM 1572 C C . GLU A 1 193 ? -7.322 -3.866 -9.883 1.00 96.12 193 GLU A C 1
ATOM 1574 O O . GLU A 1 193 ? -7.552 -3.102 -8.943 1.00 96.12 193 GLU A O 1
ATOM 1579 N N . PHE A 1 194 ? -6.307 -3.649 -10.730 1.00 97.00 194 PHE A N 1
ATOM 1580 C CA . PHE A 1 194 ? -5.435 -2.476 -10.631 1.00 97.00 194 PHE A CA 1
ATOM 1581 C C . PHE A 1 194 ? -6.248 -1.177 -10.690 1.00 97.00 194 PHE A C 1
ATOM 1583 O O . PHE A 1 194 ? -6.206 -0.379 -9.748 1.00 97.00 194 PHE A O 1
ATOM 1590 N N . TRP A 1 195 ? -7.053 -0.987 -11.740 1.00 97.81 195 TRP A N 1
ATOM 1591 C CA . TRP A 1 195 ? -7.847 0.234 -11.899 1.00 97.81 195 TRP A CA 1
ATOM 1592 C C . TRP A 1 195 ? -8.901 0.400 -10.810 1.00 97.81 195 TRP A C 1
ATOM 1594 O O . TRP A 1 195 ? -9.111 1.505 -10.310 1.00 97.81 195 TRP A O 1
ATOM 1604 N N . LYS A 1 196 ? -9.507 -0.698 -10.361 1.00 97.19 196 LYS A N 1
ATOM 1605 C CA . LYS A 1 196 ? -10.417 -0.685 -9.216 1.00 97.19 196 LYS A CA 1
ATOM 1606 C C . LYS A 1 196 ? -9.729 -0.168 -7.952 1.00 97.19 196 LYS A C 1
ATOM 1608 O O . LYS A 1 196 ? -10.320 0.651 -7.247 1.00 97.19 196 LYS A O 1
ATOM 1613 N N . HIS A 1 197 ? -8.497 -0.582 -7.654 1.00 96.31 197 HIS A N 1
ATOM 1614 C CA . HIS A 1 197 ? -7.759 -0.057 -6.499 1.00 96.31 197 HIS A CA 1
ATOM 1615 C C . HIS A 1 197 ? -7.417 1.424 -6.647 1.00 96.31 197 HIS A C 1
ATOM 1617 O O . HIS A 1 197 ? -7.610 2.183 -5.694 1.00 96.31 197 HIS A O 1
ATOM 1623 N N . VAL A 1 198 ? -6.983 1.837 -7.840 1.00 96.88 198 VAL A N 1
ATOM 1624 C CA . VAL A 1 198 ? -6.670 3.238 -8.156 1.00 96.88 198 VAL A CA 1
ATOM 1625 C C . VAL A 1 198 ? -7.898 4.142 -8.003 1.00 96.88 198 VAL A C 1
ATOM 1627 O O . VAL A 1 198 ? -7.790 5.232 -7.448 1.00 96.88 198 VAL A O 1
ATOM 1630 N N . MET A 1 199 ? -9.075 3.700 -8.455 1.00 97.00 199 MET A N 1
ATOM 1631 C CA . MET A 1 199 ? -10.300 4.507 -8.417 1.00 97.00 199 MET A CA 1
ATOM 1632 C C . MET A 1 199 ? -10.968 4.504 -7.034 1.00 97.00 199 MET A C 1
ATOM 1634 O O . MET A 1 199 ? -11.337 5.559 -6.508 1.00 97.00 199 MET A O 1
ATOM 1638 N N . THR A 1 200 ? -11.124 3.322 -6.423 1.00 96.94 200 THR A N 1
ATOM 1639 C CA . THR A 1 200 ? -11.869 3.173 -5.158 1.00 96.94 200 THR A CA 1
ATOM 1640 C C . THR A 1 200 ? -11.082 3.650 -3.945 1.00 96.94 200 THR A C 1
ATOM 1642 O O . THR A 1 200 ? -11.681 4.197 -3.020 1.00 96.94 200 THR A O 1
ATOM 1645 N N . ARG A 1 201 ? -9.753 3.454 -3.941 1.00 96.81 201 ARG A N 1
ATOM 1646 C CA . ARG A 1 201 ? -8.828 3.921 -2.891 1.00 96.81 201 ARG A CA 1
ATOM 1647 C C . ARG A 1 201 ? -9.201 3.448 -1.478 1.00 96.81 201 ARG A C 1
ATOM 1649 O O . ARG A 1 201 ? -8.908 4.114 -0.488 1.00 96.81 201 ARG A O 1
ATOM 1656 N N . GLN A 1 202 ? -9.888 2.307 -1.383 1.00 95.88 202 GLN A N 1
ATOM 1657 C CA . GLN A 1 202 ? -10.403 1.768 -0.117 1.00 95.88 202 GLN A CA 1
ATOM 1658 C C . GLN A 1 202 ? -9.406 0.883 0.631 1.00 95.88 202 GLN A C 1
ATOM 1660 O O . GLN A 1 202 ? -9.566 0.665 1.829 1.00 95.88 202 GLN A O 1
ATOM 1665 N N . CYS A 1 203 ? -8.389 0.364 -0.053 1.00 94.62 203 CYS A N 1
ATOM 1666 C CA . CYS A 1 203 ? -7.419 -0.545 0.546 1.00 94.62 203 CYS A CA 1
ATOM 1667 C C . CYS A 1 203 ? -6.003 -0.039 0.316 1.00 94.62 203 CYS A C 1
ATOM 1669 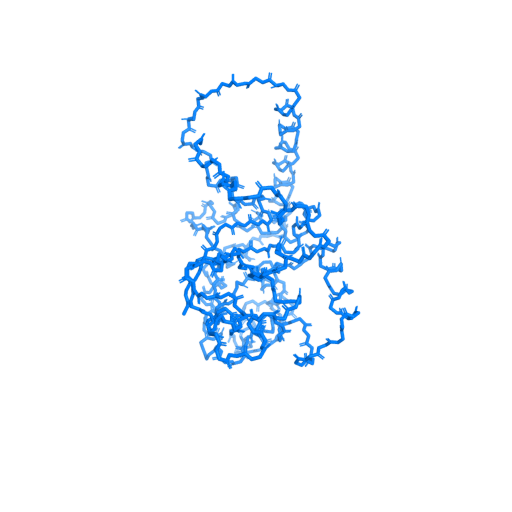O O . CYS A 1 203 ? -5.669 0.365 -0.798 1.00 94.62 203 CYS A O 1
ATOM 1671 N N . HIS A 1 204 ? -5.168 -0.135 1.343 1.00 95.06 204 HIS A N 1
ATOM 1672 C CA . HIS A 1 204 ? -3.735 0.076 1.237 1.00 95.06 204 HIS A CA 1
ATOM 1673 C C . HIS A 1 204 ? -3.114 -1.087 0.464 1.00 95.06 204 HIS A C 1
ATOM 1675 O O . HIS A 1 204 ? -3.076 -2.228 0.928 1.00 95.06 204 HIS A O 1
ATOM 1681 N N . VAL A 1 205 ? -2.628 -0.793 -0.739 1.00 94.31 205 VAL A N 1
ATOM 1682 C CA . VAL A 1 205 ? -1.945 -1.760 -1.605 1.00 94.31 205 VAL A CA 1
ATOM 1683 C C . VAL A 1 205 ? -0.544 -1.251 -1.906 1.00 94.31 205 VAL A C 1
ATOM 1685 O O . VAL A 1 205 ? -0.396 -0.280 -2.647 1.00 94.31 205 VAL A O 1
ATOM 1688 N N . CYS A 1 206 ? 0.463 -1.912 -1.332 1.00 95.00 206 CYS A N 1
ATOM 1689 C CA . CYS A 1 206 ? 1.879 -1.650 -1.578 1.00 95.00 206 CYS A CA 1
ATOM 1690 C C . CYS A 1 206 ? 2.470 -2.755 -2.468 1.00 95.00 206 CYS A C 1
ATOM 1692 O O . CYS A 1 206 ? 2.415 -3.942 -2.126 1.00 95.00 206 CYS A O 1
ATOM 1694 N N . VAL A 1 207 ? 3.022 -2.365 -3.617 1.00 95.00 207 VAL A N 1
ATOM 1695 C CA . VAL A 1 207 ? 3.773 -3.242 -4.527 1.00 95.00 207 VAL A CA 1
ATOM 1696 C C . VAL A 1 207 ? 5.214 -2.757 -4.633 1.00 95.00 207 VAL A C 1
ATOM 1698 O O . VAL A 1 207 ? 5.485 -1.570 -4.488 1.00 95.00 207 VAL A O 1
ATOM 1701 N N . HIS A 1 208 ? 6.153 -3.668 -4.881 1.00 95.56 208 HIS A N 1
ATOM 1702 C CA . HIS A 1 208 ? 7.560 -3.308 -5.033 1.00 95.56 208 HIS A CA 1
ATOM 1703 C C . HIS A 1 208 ? 7.951 -3.222 -6.507 1.00 95.56 208 HIS A C 1
ATOM 1705 O O . HIS A 1 208 ? 7.617 -4.110 -7.291 1.00 95.56 208 HIS A O 1
ATOM 1711 N N . SER A 1 209 ? 8.724 -2.198 -6.857 1.00 95.00 209 SER A N 1
ATOM 1712 C CA . SER A 1 209 ? 9.340 -2.035 -8.175 1.00 95.00 209 SER A CA 1
ATOM 1713 C C . SER A 1 209 ? 10.860 -1.967 -8.049 1.00 95.00 209 SER A C 1
ATOM 1715 O O . SER A 1 209 ? 11.385 -1.438 -7.072 1.00 95.00 209 SER A O 1
ATOM 1717 N N . GLY A 1 210 ? 11.585 -2.528 -9.013 1.00 91.12 210 GLY A N 1
ATOM 1718 C CA . GLY A 1 210 ? 13.045 -2.494 -9.056 1.00 91.12 210 GLY A CA 1
ATOM 1719 C C . GLY A 1 210 ? 13.525 -1.863 -10.354 1.00 91.12 210 GLY A C 1
ATOM 1720 O O . GLY A 1 210 ? 13.164 -2.334 -11.428 1.00 91.12 210 GLY A O 1
ATOM 1721 N N . SER A 1 211 ? 14.371 -0.839 -10.249 1.00 88.19 211 SER A N 1
ATOM 1722 C CA . SER A 1 211 ? 15.154 -0.318 -11.371 1.00 88.19 211 SER A CA 1
ATOM 1723 C C . SER A 1 211 ? 16.604 -0.724 -11.158 1.00 88.19 211 SER A C 1
ATOM 1725 O O . SER A 1 211 ? 17.178 -0.451 -10.102 1.00 88.19 211 SER A O 1
ATOM 1727 N N . ILE A 1 212 ? 17.171 -1.463 -12.110 1.00 85.69 212 ILE A N 1
ATOM 1728 C CA . ILE A 1 212 ? 18.491 -2.067 -11.954 1.00 85.69 212 ILE A CA 1
ATOM 1729 C C . ILE A 1 212 ? 19.311 -1.811 -13.206 1.00 85.69 212 ILE A C 1
ATOM 1731 O O . ILE A 1 212 ? 18.908 -2.183 -14.307 1.00 85.69 212 ILE A O 1
ATOM 1735 N N . ASP A 1 213 ? 20.493 -1.231 -13.017 1.00 80.88 213 ASP A N 1
ATOM 1736 C CA . ASP A 1 213 ? 21.465 -1.125 -14.089 1.00 80.88 213 ASP A CA 1
ATOM 1737 C C . ASP A 1 213 ? 22.042 -2.507 -14.446 1.00 80.88 213 ASP A C 1
ATOM 1739 O O . ASP A 1 213 ? 22.566 -3.254 -13.611 1.00 80.88 213 ASP A O 1
ATOM 1743 N N . SER A 1 214 ? 21.945 -2.822 -15.733 1.00 73.00 214 SER A N 1
ATOM 1744 C CA . SER A 1 214 ? 22.458 -4.032 -16.367 1.00 73.00 214 SER A CA 1
ATOM 1745 C C . SER A 1 214 ? 23.994 -4.107 -16.424 1.00 73.00 214 SER A C 1
ATOM 1747 O O . SER A 1 214 ? 24.545 -5.196 -16.603 1.00 73.00 214 SER A O 1
ATOM 1749 N N . SER A 1 215 ? 24.701 -2.980 -16.257 1.00 72.19 215 SER A N 1
ATOM 1750 C CA . SER A 1 215 ? 26.167 -2.908 -16.351 1.00 72.19 215 SER A CA 1
ATOM 1751 C C . SER A 1 215 ? 26.890 -3.693 -15.246 1.00 72.19 215 SER A C 1
ATOM 1753 O O . SER A 1 215 ? 27.863 -4.394 -15.530 1.00 72.19 215 SER A O 1
ATOM 1755 N N . GLY A 1 216 ? 26.385 -3.638 -14.008 1.00 69.19 216 GLY A N 1
ATOM 1756 C CA . GLY A 1 216 ? 27.036 -4.227 -12.832 1.00 69.19 216 GLY A CA 1
ATOM 1757 C C . GLY A 1 216 ? 26.681 -5.688 -12.538 1.00 69.19 216 GLY A C 1
ATOM 1758 O O . GLY A 1 216 ? 27.399 -6.351 -11.793 1.00 69.19 216 GLY A O 1
ATOM 1759 N N . TRP A 1 217 ? 25.588 -6.212 -13.104 1.00 68.31 217 TRP A N 1
ATOM 1760 C CA . TRP A 1 217 ? 25.019 -7.518 -12.713 1.00 68.31 217 TRP A CA 1
ATOM 1761 C C . TRP A 1 217 ? 24.861 -8.513 -13.867 1.00 68.31 217 TRP A C 1
ATOM 1763 O O . TRP A 1 217 ? 24.498 -9.669 -13.638 1.00 68.31 217 TRP A O 1
ATOM 1773 N N . GLY A 1 218 ? 25.157 -8.080 -15.093 1.00 73.56 218 GLY A N 1
ATOM 1774 C CA . GLY A 1 218 ? 24.918 -8.840 -16.311 1.00 73.56 218 GLY A CA 1
ATOM 1775 C C . GLY A 1 218 ? 23.672 -8.356 -17.048 1.00 73.56 218 GLY A C 1
ATOM 1776 O O . GLY A 1 218 ? 22.750 -7.777 -16.483 1.00 73.56 218 GLY A O 1
ATOM 1777 N N . TYR A 1 219 ? 23.655 -8.600 -18.353 1.00 72.75 219 TYR A N 1
ATOM 1778 C CA . TYR A 1 219 ? 22.785 -7.868 -19.271 1.00 72.75 219 TYR A CA 1
ATOM 1779 C C . TYR A 1 219 ? 21.446 -8.544 -19.565 1.00 72.75 219 TYR A C 1
ATOM 1781 O O . TYR A 1 219 ? 20.726 -8.094 -20.445 1.00 72.75 219 TYR A O 1
ATOM 1789 N N . GLY A 1 220 ? 21.141 -9.674 -18.920 1.00 80.44 220 GLY A N 1
ATOM 1790 C CA . GLY A 1 220 ? 19.997 -10.526 -19.280 1.00 80.44 220 GLY A CA 1
ATOM 1791 C C . GLY A 1 220 ? 20.124 -11.214 -20.651 1.00 80.44 220 GLY A C 1
ATOM 1792 O O . GLY A 1 220 ? 19.347 -12.111 -20.956 1.00 80.44 220 GLY A O 1
ATOM 1793 N N . PHE A 1 221 ? 21.137 -10.855 -21.447 1.00 85.38 221 PHE A N 1
ATOM 1794 C CA . PHE A 1 221 ? 21.470 -11.452 -22.737 1.00 85.38 221 PHE A CA 1
ATOM 1795 C C . PHE A 1 221 ? 22.854 -12.116 -22.706 1.00 85.38 221 PHE A C 1
ATOM 1797 O 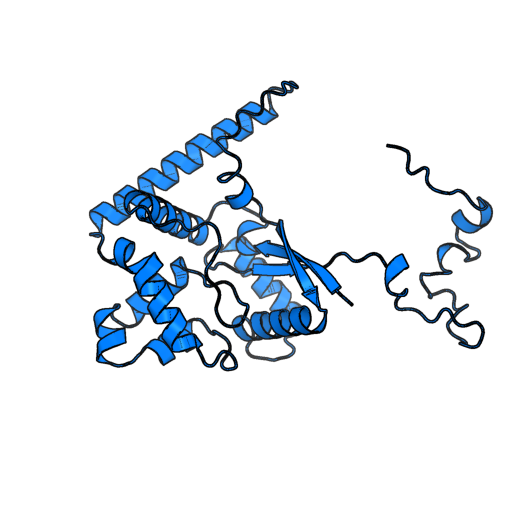O . PHE A 1 221 ? 23.756 -11.634 -22.011 1.00 85.38 221 PHE A O 1
ATOM 1804 N N . PRO A 1 222 ? 23.074 -13.194 -23.482 1.00 84.62 222 PRO A N 1
ATOM 1805 C CA . PRO A 1 222 ? 24.398 -13.778 -23.644 1.00 84.62 222 PRO A CA 1
ATOM 1806 C C . PRO A 1 222 ? 25.383 -12.772 -24.248 1.00 84.62 222 PRO A C 1
ATOM 1808 O O . PRO A 1 222 ? 25.120 -12.193 -25.299 1.00 84.62 222 PRO A O 1
ATOM 1811 N N . CYS A 1 223 ? 26.547 -12.618 -23.618 1.00 80.88 223 CYS A N 1
ATOM 1812 C CA . CYS A 1 223 ? 27.649 -11.795 -24.141 1.00 80.88 223 CYS A CA 1
ATOM 1813 C C . CYS A 1 223 ? 28.871 -12.625 -24.561 1.00 80.88 223 CYS A C 1
ATOM 1815 O O . CYS A 1 223 ? 29.826 -12.089 -25.120 1.00 80.88 223 CYS A O 1
ATOM 1817 N N . SER A 1 224 ? 28.864 -13.933 -24.287 1.00 82.31 224 SER A N 1
ATOM 1818 C CA . SER A 1 224 ? 29.956 -14.827 -24.676 1.00 82.31 224 SER A CA 1
ATOM 1819 C C . SER A 1 224 ? 30.036 -14.944 -26.195 1.00 82.31 224 SER A C 1
ATOM 1821 O O . SER A 1 224 ? 29.031 -15.228 -26.845 1.00 82.31 224 SER A O 1
ATOM 1823 N N . LYS A 1 225 ? 31.245 -14.802 -26.754 1.00 77.12 225 LYS A N 1
ATOM 1824 C CA . LYS A 1 225 ? 31.500 -14.922 -28.201 1.00 77.12 225 LYS A CA 1
ATOM 1825 C C . LYS A 1 225 ? 31.073 -16.277 -28.780 1.00 77.12 225 LYS A C 1
ATOM 1827 O O . LYS A 1 225 ? 30.803 -16.351 -29.971 1.00 77.12 225 LYS A O 1
ATOM 1832 N N . ASN A 1 226 ? 30.983 -17.310 -27.941 1.00 84.75 226 ASN A N 1
ATOM 1833 C CA . ASN A 1 226 ? 30.601 -18.663 -28.347 1.00 84.75 226 ASN A CA 1
ATOM 1834 C C . ASN A 1 226 ? 29.078 -18.872 -28.362 1.00 84.75 226 ASN A C 1
ATOM 1836 O O . ASN A 1 226 ? 28.612 -19.917 -28.805 1.00 84.75 226 ASN A O 1
ATOM 1840 N N . SER A 1 227 ? 28.291 -17.911 -27.863 1.00 87.44 227 SER A N 1
ATOM 1841 C CA . SER A 1 227 ? 26.834 -17.999 -27.917 1.00 87.44 227 SER A CA 1
ATOM 1842 C C . SER A 1 227 ? 26.328 -17.516 -29.280 1.00 87.44 227 SER A C 1
ATOM 1844 O O . SER A 1 227 ? 26.613 -16.372 -29.649 1.00 87.44 227 SER A O 1
ATOM 1846 N N . PRO A 1 228 ? 25.513 -18.310 -30.000 1.00 85.62 228 PRO A N 1
ATOM 1847 C CA . PRO A 1 228 ? 24.911 -17.871 -31.261 1.00 85.62 228 PRO A CA 1
ATOM 1848 C C . PRO A 1 228 ? 23.999 -16.646 -31.075 1.00 85.62 228 PRO A C 1
ATOM 1850 O O . PRO A 1 228 ? 23.767 -15.892 -32.016 1.00 85.62 228 PRO A O 1
ATOM 1853 N N . PHE A 1 229 ? 23.534 -16.389 -29.847 1.00 88.88 229 PHE A N 1
ATOM 1854 C CA . PHE A 1 229 ? 22.662 -15.261 -29.516 1.00 88.88 229 PHE A CA 1
ATOM 1855 C C . PHE A 1 229 ? 23.419 -13.976 -29.137 1.00 88.88 229 PHE A C 1
ATOM 1857 O O . PHE A 1 229 ? 22.813 -12.908 -29.043 1.00 88.88 229 PHE A O 1
ATOM 1864 N N . ALA A 1 230 ? 24.744 -14.031 -28.949 1.00 88.25 230 ALA A N 1
ATOM 1865 C CA . ALA A 1 230 ? 25.525 -12.860 -28.535 1.00 88.25 230 ALA A CA 1
ATOM 1866 C C . ALA A 1 230 ? 25.624 -11.768 -29.613 1.00 88.25 230 ALA A C 1
ATOM 1868 O O . ALA A 1 230 ? 25.833 -10.602 -29.291 1.00 88.25 230 ALA A O 1
ATOM 1869 N N . ARG A 1 231 ? 25.450 -12.132 -30.890 1.00 86.06 231 ARG A N 1
ATOM 1870 C CA . ARG A 1 231 ? 25.425 -11.200 -32.034 1.00 86.06 231 ARG A CA 1
ATOM 1871 C C . ARG A 1 231 ? 24.046 -11.087 -32.686 1.00 86.06 231 ARG A C 1
ATOM 1873 O O . ARG A 1 231 ? 23.930 -10.510 -33.762 1.00 86.06 231 ARG A O 1
ATOM 1880 N N . HIS A 1 232 ? 23.015 -11.665 -32.070 1.00 90.00 232 HIS A N 1
ATOM 1881 C CA . HIS A 1 232 ? 21.670 -11.619 -32.628 1.00 90.00 232 HIS A CA 1
ATOM 1882 C C . HIS A 1 232 ? 21.163 -10.165 -32.658 1.00 90.00 232 HIS A C 1
ATOM 1884 O O . HIS A 1 232 ? 21.299 -9.482 -31.644 1.00 90.00 232 HIS A O 1
ATOM 1890 N N . PRO A 1 233 ? 20.520 -9.687 -33.739 1.00 88.94 233 PRO A N 1
ATOM 1891 C CA . PRO A 1 233 ? 20.046 -8.298 -33.838 1.00 88.94 233 PRO A CA 1
ATOM 1892 C C . PRO A 1 233 ? 19.044 -7.856 -32.754 1.00 88.94 233 PRO A C 1
ATOM 1894 O O . PRO A 1 233 ? 18.880 -6.663 -32.524 1.00 88.94 233 PRO A O 1
ATOM 1897 N N . TRP A 1 234 ? 18.385 -8.810 -32.086 1.00 90.25 234 TRP A N 1
ATOM 1898 C CA . TRP A 1 234 ? 17.457 -8.581 -30.960 1.00 90.25 234 TRP A CA 1
ATOM 1899 C C . TRP A 1 234 ? 18.126 -8.590 -29.581 1.00 90.25 234 TRP A C 1
ATOM 1901 O O . TRP A 1 234 ? 17.461 -8.379 -28.570 1.00 90.25 234 TRP A O 1
ATOM 1911 N N . ASN A 1 235 ? 19.430 -8.851 -29.506 1.00 90.62 235 ASN A N 1
ATOM 1912 C CA . ASN A 1 235 ? 20.158 -8.729 -28.253 1.00 90.62 235 ASN A CA 1
ATOM 1913 C C . ASN A 1 235 ? 20.358 -7.239 -27.948 1.00 90.62 235 ASN A C 1
ATOM 1915 O O . ASN A 1 235 ? 21.085 -6.545 -28.663 1.00 90.62 235 ASN A O 1
ATOM 1919 N N . LEU A 1 236 ? 19.731 -6.752 -26.871 1.00 89.25 236 LEU A N 1
ATOM 1920 C CA . LEU A 1 236 ? 19.724 -5.326 -26.521 1.00 89.25 236 LEU A CA 1
ATOM 1921 C C . LEU A 1 236 ? 21.133 -4.739 -26.320 1.00 89.25 236 LEU A C 1
ATOM 1923 O O . LEU A 1 236 ? 21.306 -3.532 -26.460 1.00 89.25 236 LEU A O 1
ATOM 1927 N N . LYS A 1 237 ? 22.163 -5.569 -26.080 1.00 85.94 237 LYS A N 1
ATOM 1928 C CA . LYS A 1 237 ? 23.562 -5.110 -25.993 1.00 85.94 237 LYS A CA 1
ATOM 1929 C C . LYS A 1 237 ? 24.204 -4.734 -27.315 1.00 85.94 237 LYS A C 1
ATOM 1931 O O . LYS A 1 237 ? 25.188 -4.000 -27.309 1.00 85.94 237 LYS A O 1
ATOM 1936 N N . VAL A 1 238 ? 23.687 -5.254 -28.419 1.00 87.12 238 VAL A N 1
ATOM 1937 C CA . VAL A 1 238 ? 24.188 -4.964 -29.768 1.00 87.12 238 VAL A CA 1
ATOM 1938 C C . VAL A 1 238 ? 23.128 -4.303 -30.642 1.00 87.12 238 VAL A C 1
ATOM 1940 O O . VAL A 1 238 ? 23.440 -3.945 -31.772 1.00 87.12 238 VAL A O 1
ATOM 1943 N N . LEU A 1 239 ? 21.912 -4.083 -30.122 1.00 89.06 239 LEU A N 1
ATOM 1944 C CA . LEU A 1 239 ? 20.814 -3.418 -30.828 1.00 89.06 239 LEU A CA 1
ATOM 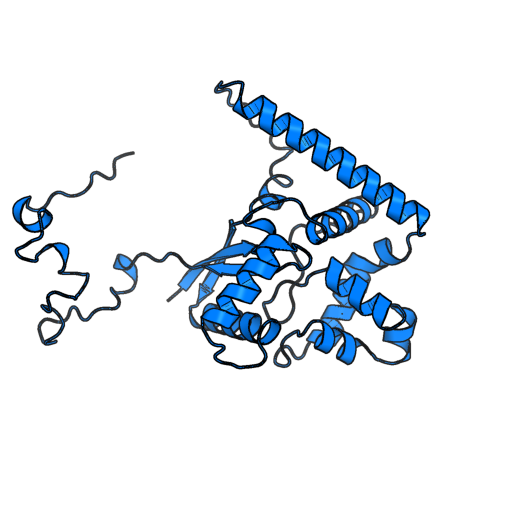1945 C C . LEU A 1 239 ? 21.242 -2.052 -31.384 1.00 89.06 239 LEU A C 1
ATOM 1947 O O . LEU A 1 239 ? 20.934 -1.720 -32.527 1.00 89.06 239 LEU A O 1
ATOM 1951 N N . THR A 1 240 ? 22.025 -1.295 -30.613 1.00 88.25 240 THR A N 1
ATOM 1952 C CA . THR A 1 240 ? 22.576 0.004 -31.024 1.00 88.25 240 THR A CA 1
ATOM 1953 C C . THR A 1 240 ? 23.567 -0.093 -32.191 1.00 88.25 240 THR A C 1
ATOM 1955 O O . THR A 1 240 ? 23.764 0.900 -32.889 1.00 88.25 240 THR A O 1
ATOM 1958 N N . ASN A 1 241 ? 24.123 -1.280 -32.461 1.00 86.75 241 ASN A N 1
ATOM 1959 C CA . ASN A 1 241 ? 25.058 -1.566 -33.555 1.00 86.75 241 ASN A CA 1
ATOM 1960 C C . ASN A 1 241 ? 24.376 -2.153 -34.806 1.00 86.75 241 ASN A C 1
ATOM 1962 O O . ASN A 1 241 ? 25.063 -2.492 -35.776 1.00 86.75 241 ASN A O 1
ATOM 1966 N N . ASN A 1 242 ? 23.047 -2.299 -34.816 1.00 89.00 242 ASN A N 1
ATOM 1967 C CA . ASN A 1 242 ? 22.320 -2.755 -36.001 1.00 89.00 242 ASN A CA 1
ATOM 1968 C C . ASN A 1 242 ? 22.479 -1.759 -37.164 1.00 89.00 242 ASN A C 1
ATOM 1970 O O . ASN A 1 242 ? 22.674 -0.565 -36.958 1.00 89.00 242 ASN A O 1
ATOM 1974 N N . SER A 1 243 ? 22.394 -2.233 -38.412 1.00 89.00 243 SER A N 1
ATOM 1975 C CA . SER A 1 243 ? 22.580 -1.395 -39.614 1.00 89.00 243 SER A CA 1
ATOM 1976 C C . SER A 1 243 ? 21.606 -0.223 -39.728 1.00 89.00 243 SER A C 1
ATOM 1978 O O . SER A 1 243 ? 21.989 0.806 -40.267 1.00 89.00 243 SER A O 1
ATOM 1980 N N . GLY A 1 244 ? 20.382 -0.359 -39.212 1.00 88.94 244 GLY A N 1
ATOM 1981 C CA . GLY A 1 244 ? 19.392 0.723 -39.180 1.00 88.94 244 GLY A CA 1
ATOM 1982 C C . GLY A 1 244 ? 19.528 1.684 -37.995 1.00 88.94 244 GLY A C 1
ATOM 1983 O O . GLY A 1 244 ? 18.745 2.621 -37.889 1.00 88.94 244 GLY A O 1
ATOM 1984 N N . SER A 1 245 ? 20.477 1.455 -37.083 1.00 89.88 245 SER A N 1
ATOM 1985 C CA . SER A 1 245 ? 20.674 2.305 -35.909 1.00 89.88 245 SER A CA 1
ATOM 1986 C C . SER A 1 245 ? 21.587 3.481 -36.244 1.00 89.88 245 SER A C 1
ATOM 1988 O O . SER A 1 245 ? 22.738 3.286 -36.633 1.00 89.88 245 SER A O 1
ATOM 1990 N N . VAL A 1 246 ? 21.112 4.707 -36.009 1.00 89.44 246 VAL A N 1
ATOM 1991 C CA . VAL A 1 246 ? 21.928 5.928 -36.130 1.00 89.44 246 VAL A CA 1
ATOM 1992 C C . VAL A 1 246 ? 23.140 5.877 -35.194 1.00 89.44 246 VAL A C 1
ATOM 1994 O O . VAL A 1 246 ? 24.229 6.293 -35.582 1.00 89.44 246 VAL A O 1
ATOM 1997 N N . LEU A 1 247 ? 22.987 5.285 -34.001 1.00 88.00 247 LEU A N 1
ATOM 1998 C CA . LEU A 1 247 ? 24.061 5.150 -33.008 1.00 88.00 247 LEU A CA 1
ATOM 1999 C C . LEU A 1 247 ? 25.276 4.385 -33.554 1.00 88.00 247 LEU A C 1
ATOM 2001 O O . LEU A 1 247 ? 26.402 4.663 -33.154 1.00 88.00 247 LEU A O 1
ATOM 2005 N N . ARG A 1 248 ? 25.073 3.469 -34.511 1.00 86.06 248 ARG A N 1
ATOM 2006 C CA . ARG A 1 248 ? 26.166 2.743 -35.169 1.00 86.06 248 ARG A CA 1
ATOM 2007 C C . ARG A 1 248 ? 27.076 3.685 -35.963 1.00 86.06 248 ARG A C 1
ATOM 2009 O O . ARG A 1 248 ? 28.286 3.480 -36.004 1.00 86.06 248 ARG A O 1
ATOM 2016 N N . SER A 1 249 ? 26.486 4.687 -36.610 1.00 84.31 249 SER A N 1
ATOM 2017 C CA . SER A 1 249 ? 27.182 5.623 -37.499 1.00 84.31 249 SER A CA 1
ATOM 2018 C C . SER A 1 249 ? 27.832 6.788 -36.754 1.00 84.31 249 SER A C 1
ATOM 2020 O O . SER A 1 249 ? 28.690 7.457 -37.316 1.00 84.31 249 SER A O 1
ATOM 2022 N N . MET A 1 250 ? 27.443 7.028 -35.500 1.00 81.44 250 MET A N 1
ATOM 2023 C CA . MET A 1 250 ? 27.951 8.142 -34.695 1.00 81.44 250 MET A CA 1
ATOM 2024 C C . MET A 1 250 ? 29.293 7.856 -33.999 1.00 81.44 250 MET A C 1
ATOM 2026 O O . MET A 1 250 ? 29.901 8.771 -33.453 1.00 81.44 250 MET A O 1
ATOM 2030 N N . GLY A 1 251 ? 29.789 6.614 -34.037 1.00 68.88 251 GLY A N 1
ATOM 2031 C CA . GLY A 1 251 ? 31.018 6.232 -33.336 1.00 68.88 251 GLY A CA 1
ATOM 2032 C C . GLY A 1 251 ? 30.859 6.223 -31.804 1.00 68.88 251 GLY A C 1
ATOM 2033 O O . GLY A 1 251 ? 29.742 6.314 -31.292 1.00 68.88 251 GLY A O 1
ATOM 2034 N N . PRO A 1 252 ? 31.953 6.054 -31.039 1.00 67.38 252 PRO A N 1
ATOM 2035 C CA . PRO A 1 252 ? 31.909 6.023 -29.580 1.00 67.38 252 PRO A CA 1
ATOM 2036 C C . PRO A 1 252 ? 31.695 7.431 -29.004 1.00 67.38 252 PRO A C 1
ATOM 2038 O O . PRO A 1 252 ? 32.644 8.104 -28.616 1.00 67.38 252 PRO A O 1
ATOM 2041 N N . ILE A 1 253 ? 30.440 7.871 -28.932 1.00 62.31 253 ILE A N 1
ATOM 2042 C CA . ILE A 1 253 ? 30.047 9.052 -28.158 1.00 62.31 253 ILE A CA 1
ATOM 2043 C C . ILE A 1 253 ? 29.699 8.565 -26.746 1.00 62.31 253 ILE A C 1
ATOM 2045 O O . ILE A 1 253 ? 28.656 7.942 -26.541 1.00 62.31 253 ILE A O 1
ATOM 2049 N N . MET A 1 254 ? 30.589 8.782 -25.771 1.00 58.59 254 MET A N 1
ATOM 2050 C CA . MET A 1 254 ? 30.211 8.660 -24.359 1.00 58.59 254 MET A CA 1
ATOM 2051 C C . MET A 1 254 ? 29.281 9.824 -24.021 1.00 58.59 254 MET A C 1
ATOM 2053 O O . MET A 1 254 ? 29.611 10.969 -24.317 1.00 58.59 254 MET A O 1
ATOM 2057 N N . GLY A 1 255 ? 28.133 9.544 -23.402 1.00 55.28 255 GLY A N 1
ATOM 2058 C CA . GLY A 1 255 ? 27.370 10.593 -22.732 1.00 55.28 255 GLY A CA 1
ATOM 2059 C C . GLY A 1 255 ? 28.244 11.173 -21.625 1.00 55.28 255 GLY A C 1
ATOM 2060 O O . GLY A 1 255 ? 28.687 10.431 -20.749 1.00 55.28 255 GLY A O 1
ATOM 2061 N N . GLU A 1 256 ? 28.553 12.463 -21.708 1.00 41.38 256 GLU A N 1
ATOM 2062 C CA . GLU A 1 256 ? 29.241 13.183 -20.646 1.00 41.38 256 GLU A CA 1
ATOM 2063 C C . GLU A 1 256 ? 28.392 13.104 -19.371 1.00 41.38 256 GLU A C 1
ATOM 2065 O O . GLU A 1 256 ? 27.359 13.757 -19.252 1.00 41.38 256 GLU A O 1
ATOM 2070 N N . TYR A 1 257 ? 28.820 12.290 -18.406 1.00 44.22 257 TYR A N 1
ATOM 2071 C CA . TYR A 1 257 ? 28.454 12.492 -17.009 1.00 44.22 257 TYR A CA 1
ATOM 2072 C C . TYR A 1 257 ? 29.388 13.572 -16.458 1.00 44.22 257 TYR A C 1
ATOM 2074 O O . TYR A 1 257 ? 30.429 13.264 -15.888 1.00 44.22 257 TYR A O 1
ATOM 2082 N N . ASN A 1 258 ? 29.035 14.832 -16.700 1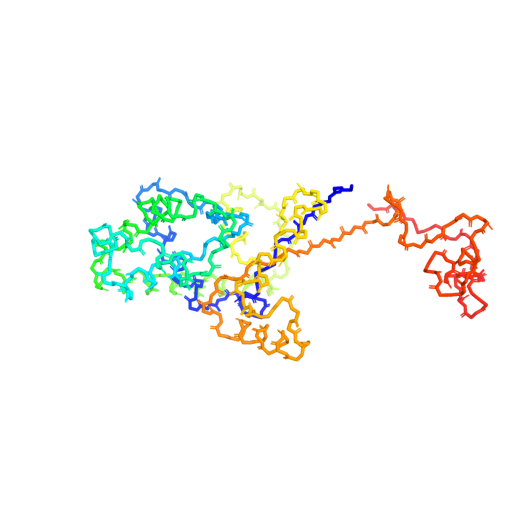.00 38.47 258 ASN A N 1
ATOM 2083 C CA . ASN A 1 258 ? 29.541 15.990 -15.967 1.00 38.47 258 ASN A CA 1
ATOM 2084 C C . ASN A 1 258 ? 28.358 16.923 -15.690 1.00 38.47 258 ASN A C 1
ATOM 2086 O O . ASN A 1 258 ? 28.182 17.921 -16.383 1.00 38.47 258 ASN A O 1
ATOM 2090 N N . LEU A 1 259 ? 27.550 16.554 -14.696 1.00 34.59 259 LEU A N 1
ATOM 2091 C CA . LEU A 1 259 ? 26.794 17.455 -13.826 1.00 34.59 259 LEU A CA 1
ATOM 2092 C C . LEU A 1 259 ? 26.778 16.827 -12.431 1.00 34.59 259 LEU A C 1
ATOM 2094 O O . LEU A 1 259 ? 26.442 15.621 -12.351 1.00 34.59 259 LEU A O 1
#

pLDDT: mean 87.43, std 15.15, range [34.59, 98.5]